Protein AF-A0A087UG39-F1 (afdb_monomer_lite)

pLDDT: mean 71.77, std 14.53, range [28.2, 90.12]

Organism: Stegodyphus mimosarum (NCBI:txid407821)

Foldseek 3Di:
DPPDDPVCCVVVVVVVVVVVVVVVVVVVVVLLVLLLVLLLVVLVVLVVCVVVPHDCVSVVVLVVLLVVLVVVLVVLLVVLCVQQPDPPDDVVLVVLSVVLVVVLVVLVCVLPPCVVCVVPVCSSSSRRSSSSSSSVSSLVSLVVSLPDDDPVPDDDDDPDDDDDDDPPDSHDDPVVSVVSVVVSVVVVVVSVVVSVVSVVVVD

Radius of gyration: 21.91 Å; chains: 1; bounding box: 62×37×65 Å

Sequence (203 aa):
MFLIPSDYVTGFGHIWMSVAMGGASIFIIIQLMLIVDFAHAWTDNWLRRVSDGGSRCWFVAMVFCSMVIYTAVIIGIVMIAQNYTRAEGCTTNKIFIGINGCLCLFCSFISVMPCVEKNTGDSRAGLLQSAIISAYVVYLTWSALSSEPNPSGTGVGTQSEKRMEESEFCGPSDVSILSNKEIICYGGVVITFLMVISSTLRT

Structure (mmCIF, N/CA/C/O backbone):
data_AF-A0A087UG39-F1
#
_entry.id   AF-A0A087UG39-F1
#
loop_
_atom_site.group_PDB
_atom_site.id
_atom_site.type_symbol
_atom_site.label_atom_id
_atom_site.label_alt_id
_atom_site.label_comp_id
_atom_site.label_asym_id
_atom_site.label_entity_id
_atom_site.label_seq_id
_atom_site.pdbx_PDB_ins_code
_atom_site.Cartn_x
_atom_site.Cartn_y
_atom_site.Cartn_z
_atom_site.occupancy
_atom_site.B_iso_or_equiv
_atom_site.auth_seq_id
_atom_site.auth_comp_id
_atom_site.auth_asym_id
_atom_site.auth_atom_id
_atom_site.pdbx_PDB_model_num
ATOM 1 N N . MET A 1 1 ? 0.869 -14.915 30.623 1.00 58.06 1 MET A N 1
ATOM 2 C CA . MET A 1 1 ? -0.559 -14.576 30.833 1.00 58.06 1 MET A CA 1
ATOM 3 C C . MET A 1 1 ? -1.287 -15.525 31.799 1.00 58.06 1 MET A C 1
ATOM 5 O O . MET A 1 1 ? -2.371 -15.186 32.233 1.00 58.06 1 MET A O 1
ATOM 9 N N . PHE A 1 2 ? -0.699 -16.663 32.202 1.00 74.94 2 PHE A N 1
ATOM 10 C CA . PHE A 1 2 ? -1.372 -17.692 33.016 1.00 74.94 2 PHE A CA 1
ATOM 11 C C . PHE A 1 2 ? -1.401 -17.445 34.550 1.00 74.94 2 PHE A C 1
ATOM 13 O O . PHE A 1 2 ? -2.000 -18.228 35.267 1.00 74.94 2 PHE A O 1
ATOM 20 N N . LEU A 1 3 ? -0.787 -16.375 35.083 1.00 74.69 3 LEU A N 1
ATOM 21 C CA . LEU A 1 3 ? -0.642 -16.154 36.542 1.00 74.69 3 LEU A CA 1
ATOM 22 C C . LEU A 1 3 ? -1.304 -14.866 37.081 1.00 74.69 3 LEU A C 1
ATOM 24 O O . LEU A 1 3 ? -0.943 -14.407 38.160 1.00 74.69 3 LEU A O 1
ATOM 28 N N . ILE A 1 4 ? -2.242 -14.249 36.353 1.00 73.94 4 ILE A N 1
ATOM 29 C CA . ILE A 1 4 ? -2.896 -13.002 36.802 1.00 73.94 4 ILE A CA 1
ATOM 30 C C . ILE A 1 4 ? -4.191 -13.343 37.572 1.00 73.94 4 ILE A C 1
ATOM 32 O O . ILE A 1 4 ? -5.056 -13.999 36.990 1.00 73.94 4 ILE A O 1
ATOM 36 N N . PRO A 1 5 ? -4.355 -12.911 38.843 1.00 72.94 5 PRO A N 1
ATOM 37 C CA . PRO A 1 5 ? -5.587 -13.105 39.620 1.00 72.94 5 PRO A CA 1
ATOM 38 C C . PRO A 1 5 ? -6.796 -12.418 38.960 1.00 72.94 5 PRO A C 1
ATOM 40 O O . PRO A 1 5 ? -6.644 -11.344 38.368 1.00 72.94 5 PRO A O 1
ATOM 43 N N . SER A 1 6 ? -7.998 -13.002 39.081 1.00 69.25 6 SER A N 1
ATOM 44 C CA . SER A 1 6 ? -9.218 -12.540 38.384 1.00 69.25 6 SER A CA 1
ATOM 45 C C . SER A 1 6 ? -9.650 -11.110 38.733 1.00 69.25 6 SER A C 1
ATOM 47 O O . SER A 1 6 ? -10.436 -10.505 38.011 1.00 69.25 6 SER A O 1
ATOM 49 N N . ASP A 1 7 ? -9.109 -10.554 39.812 1.00 68.00 7 ASP A N 1
ATOM 50 C CA . ASP A 1 7 ? -9.492 -9.244 40.342 1.00 68.00 7 ASP A CA 1
ATOM 51 C C . ASP A 1 7 ? -8.729 -8.092 39.659 1.00 68.00 7 ASP A C 1
ATOM 53 O O . ASP A 1 7 ? -9.150 -6.939 39.718 1.00 68.00 7 ASP A O 1
ATOM 57 N N . TYR A 1 8 ? -7.626 -8.401 38.962 1.00 65.12 8 TYR A N 1
ATOM 58 C CA . TYR A 1 8 ? -6.757 -7.419 38.293 1.00 65.12 8 TYR A CA 1
ATOM 59 C C . TYR A 1 8 ? -6.738 -7.549 36.764 1.00 65.12 8 TYR A C 1
ATOM 61 O O . TYR A 1 8 ? -6.153 -6.705 36.083 1.00 65.12 8 TYR A O 1
ATOM 69 N N . VAL A 1 9 ? -7.381 -8.574 36.196 1.00 71.69 9 VAL A N 1
ATOM 70 C CA . VAL A 1 9 ? -7.428 -8.810 34.738 1.00 71.69 9 VAL A CA 1
ATOM 71 C C . VAL A 1 9 ? -8.155 -7.707 33.973 1.00 71.69 9 VAL A C 1
ATOM 73 O O . VAL A 1 9 ? -7.777 -7.429 32.840 1.00 71.69 9 VAL A O 1
ATOM 76 N N . THR A 1 10 ? -9.145 -7.039 34.569 1.00 67.94 10 THR A N 1
ATOM 77 C CA . THR A 1 10 ? -9.861 -5.924 33.924 1.00 67.94 10 THR A CA 1
ATOM 78 C C . THR A 1 10 ? -8.978 -4.679 33.807 1.00 67.94 10 THR A C 1
ATOM 80 O O . THR A 1 10 ? -8.862 -4.105 32.725 1.00 67.94 10 THR A O 1
ATOM 83 N N . GLY A 1 11 ? -8.281 -4.304 34.886 1.00 75.19 11 GLY A N 1
ATOM 84 C CA . GLY A 1 11 ? -7.325 -3.190 34.890 1.00 75.19 11 GLY A CA 1
ATOM 85 C C . GLY A 1 11 ? -6.093 -3.464 34.024 1.00 75.19 11 GLY A C 1
ATOM 86 O O . GLY A 1 11 ? -5.710 -2.630 33.205 1.00 75.19 11 GLY A O 1
ATOM 87 N N . PHE A 1 12 ? -5.514 -4.663 34.135 1.00 76.81 12 PHE A N 1
ATOM 88 C CA . PHE A 1 12 ? -4.397 -5.102 33.295 1.00 76.81 12 PHE A CA 1
ATOM 89 C C . PHE A 1 12 ? -4.790 -5.178 31.811 1.00 76.81 12 PHE A C 1
ATOM 91 O O . PHE A 1 12 ? -4.041 -4.721 30.948 1.00 76.81 12 PHE A O 1
ATOM 98 N N . GLY A 1 13 ? -5.986 -5.695 31.512 1.00 79.62 13 GLY A N 1
ATOM 99 C CA . GLY A 1 13 ? -6.523 -5.790 30.156 1.00 79.62 13 GLY A CA 1
ATOM 100 C C . GLY A 1 13 ? -6.724 -4.426 29.502 1.00 79.62 13 GLY A C 1
ATOM 101 O O . GLY A 1 13 ? -6.334 -4.248 28.353 1.00 79.62 13 GLY A O 1
ATOM 102 N N . HIS A 1 14 ? -7.246 -3.438 30.234 1.00 78.69 14 HIS A N 1
ATOM 103 C CA . HIS A 1 14 ? -7.446 -2.086 29.705 1.00 78.69 14 HIS A CA 1
ATOM 104 C C . HIS A 1 14 ? -6.119 -1.378 29.372 1.00 78.69 14 HIS A C 1
ATOM 106 O O . HIS A 1 14 ? -5.990 -0.725 28.330 1.00 78.69 14 HIS A O 1
ATOM 112 N N . ILE A 1 15 ? -5.104 -1.547 30.228 1.00 85.50 15 ILE A N 1
ATOM 113 C CA . ILE A 1 15 ? -3.755 -1.012 29.988 1.00 85.50 15 ILE A CA 1
ATOM 114 C C . ILE A 1 15 ? -3.151 -1.684 28.755 1.00 85.50 15 ILE A C 1
ATOM 116 O O . ILE A 1 15 ? -2.652 -1.003 27.859 1.00 85.50 15 ILE A O 1
ATOM 120 N N . TRP A 1 16 ? -3.236 -3.012 28.674 1.00 85.19 16 TRP A N 1
ATOM 121 C CA . TRP A 1 16 ? -2.660 -3.758 27.561 1.00 85.19 16 TRP A CA 1
ATOM 122 C C . TRP A 1 16 ? -3.385 -3.510 26.238 1.00 85.19 16 TRP A C 1
ATOM 124 O O . TRP A 1 16 ? -2.735 -3.417 25.203 1.00 85.19 16 TRP A O 1
ATOM 134 N N . MET A 1 17 ? -4.700 -3.296 26.266 1.00 84.56 17 MET A N 1
ATOM 135 C CA . MET A 1 17 ? -5.480 -2.862 25.106 1.00 84.56 17 MET A CA 1
ATOM 136 C C . MET A 1 17 ? -5.040 -1.480 24.617 1.00 84.56 17 MET A C 1
ATOM 138 O O . MET A 1 17 ? -4.826 -1.301 23.421 1.00 84.56 17 MET A O 1
ATOM 142 N N . SER A 1 18 ? -4.812 -0.528 25.526 1.00 83.12 18 SER A N 1
ATOM 143 C CA . SER A 1 18 ? -4.302 0.804 25.164 1.00 83.12 18 SER A CA 1
ATOM 144 C C . SER A 1 18 ? -2.895 0.729 24.553 1.00 83.12 18 SER A C 1
ATOM 146 O O . SER A 1 18 ? -2.621 1.362 23.532 1.00 83.12 18 SER A O 1
ATOM 148 N N . VAL A 1 19 ? -2.013 -0.095 25.131 1.00 89.94 19 VAL A N 1
ATOM 149 C CA . VAL A 1 19 ? -0.665 -0.338 24.589 1.00 89.94 19 VAL A CA 1
ATOM 150 C C . VAL A 1 19 ? -0.735 -1.032 23.226 1.00 89.94 19 VAL A C 1
ATOM 152 O O . VAL A 1 19 ? -0.023 -0.634 22.307 1.00 89.94 19 VAL A O 1
ATOM 155 N N . ALA A 1 20 ? -1.617 -2.019 23.059 1.00 86.69 20 ALA A N 1
ATOM 156 C CA . ALA A 1 20 ? -1.808 -2.731 21.800 1.00 86.69 20 ALA A CA 1
ATOM 157 C C . ALA A 1 20 ? -2.372 -1.820 20.703 1.00 86.69 20 ALA A C 1
ATOM 159 O O . ALA A 1 20 ? -1.892 -1.875 19.575 1.00 86.69 20 ALA A O 1
ATOM 160 N N . MET A 1 21 ? -3.328 -0.941 21.020 1.00 85.06 21 MET A N 1
ATOM 161 C CA . MET A 1 21 ? -3.849 0.052 20.072 1.00 85.06 21 MET A CA 1
ATOM 162 C C . MET A 1 21 ? -2.765 1.043 19.631 1.00 85.06 21 MET A C 1
ATOM 164 O O . MET A 1 21 ? -2.625 1.319 18.436 1.00 85.06 21 MET A O 1
ATOM 168 N N . GLY A 1 22 ? -1.962 1.545 20.576 1.00 87.62 22 GLY A N 1
ATOM 169 C CA . GLY A 1 22 ? -0.824 2.415 20.266 1.00 87.62 22 GLY A CA 1
ATOM 170 C C . GLY A 1 22 ? 0.229 1.706 19.409 1.00 87.62 22 GLY A C 1
ATOM 171 O O . GLY A 1 22 ? 0.653 2.231 18.379 1.00 87.62 22 GLY A O 1
ATOM 172 N N . GLY A 1 23 ? 0.593 0.479 19.786 1.00 86.50 23 GLY A N 1
ATOM 173 C CA . GLY A 1 23 ? 1.539 -0.356 19.049 1.00 86.50 23 GLY A CA 1
ATOM 174 C C . GLY A 1 23 ? 1.059 -0.697 17.638 1.00 86.50 23 GLY A C 1
ATOM 175 O O . GLY A 1 23 ? 1.830 -0.568 16.693 1.00 86.50 23 GLY A O 1
ATOM 176 N N . ALA A 1 24 ? -0.217 -1.052 17.471 1.00 83.62 24 ALA A N 1
ATOM 177 C CA . ALA A 1 24 ? -0.819 -1.330 16.168 1.00 83.62 24 ALA A CA 1
ATOM 178 C C . ALA A 1 24 ? -0.808 -0.094 15.258 1.00 83.62 24 ALA A C 1
ATOM 180 O O . ALA A 1 24 ? -0.490 -0.200 14.077 1.00 83.62 24 ALA A O 1
ATOM 181 N N . SER A 1 25 ? -1.084 1.088 15.814 1.00 80.12 25 SER A N 1
ATOM 182 C CA . SER A 1 25 ? -1.062 2.344 15.054 1.00 80.12 25 SER A CA 1
ATOM 183 C C . SER A 1 25 ? 0.338 2.650 14.515 1.00 80.12 25 SER A C 1
ATOM 185 O O . SER A 1 25 ? 0.505 2.942 13.331 1.00 80.12 25 SER A O 1
ATOM 187 N N . ILE A 1 26 ? 1.360 2.524 15.366 1.00 84.56 26 ILE A N 1
ATOM 188 C CA . ILE A 1 26 ? 2.763 2.716 14.972 1.00 84.56 26 ILE A CA 1
ATOM 189 C C . ILE A 1 26 ? 3.192 1.645 13.962 1.00 84.56 26 ILE A C 1
ATOM 191 O O . ILE A 1 26 ? 3.851 1.955 12.971 1.00 84.56 26 ILE A O 1
ATOM 195 N N . PHE A 1 27 ? 2.785 0.394 14.179 1.00 85.00 27 PHE A N 1
ATOM 196 C CA . PHE A 1 27 ? 3.091 -0.715 13.283 1.00 85.00 27 PHE A CA 1
ATOM 197 C C . PHE A 1 27 ? 2.542 -0.488 11.870 1.00 85.00 27 PHE A C 1
ATOM 199 O O . PHE A 1 27 ? 3.275 -0.689 10.906 1.00 85.00 27 PHE A O 1
ATOM 206 N N . ILE A 1 28 ? 1.308 0.010 11.732 1.00 83.94 28 ILE A N 1
ATOM 207 C CA . ILE A 1 28 ? 0.720 0.353 10.427 1.00 83.94 28 ILE A CA 1
ATOM 208 C C . ILE A 1 28 ? 1.530 1.445 9.711 1.00 83.94 28 ILE A C 1
ATOM 210 O O . ILE A 1 28 ? 1.741 1.346 8.503 1.00 83.94 28 ILE A O 1
ATOM 214 N N . ILE A 1 29 ? 2.028 2.457 10.432 1.00 79.44 29 ILE A N 1
ATOM 215 C CA . ILE A 1 29 ? 2.871 3.517 9.847 1.00 79.44 29 ILE A CA 1
ATOM 216 C C . ILE A 1 29 ? 4.204 2.942 9.353 1.00 79.44 29 ILE A C 1
ATOM 218 O O . ILE A 1 29 ? 4.617 3.225 8.228 1.00 79.44 29 ILE A O 1
ATOM 222 N N . ILE A 1 30 ? 4.856 2.104 10.163 1.00 84.88 30 ILE A N 1
ATOM 223 C CA . ILE A 1 30 ? 6.105 1.429 9.779 1.00 84.88 30 ILE A CA 1
ATOM 224 C C . ILE A 1 30 ? 5.869 0.527 8.563 1.00 84.88 30 ILE A C 1
ATOM 226 O O . ILE A 1 30 ? 6.655 0.542 7.618 1.00 84.88 30 ILE A O 1
ATOM 230 N N . GLN A 1 31 ? 4.764 -0.219 8.548 1.00 83.50 31 GLN A N 1
ATOM 231 C CA . GLN A 1 31 ? 4.382 -1.071 7.426 1.00 83.50 31 GLN A CA 1
ATOM 232 C C . GLN A 1 31 ? 4.184 -0.258 6.138 1.00 83.50 31 GLN A C 1
ATOM 234 O O . GLN A 1 31 ? 4.607 -0.695 5.070 1.00 83.50 31 GLN A O 1
ATOM 239 N N . LEU A 1 32 ? 3.610 0.944 6.236 1.00 81.12 32 LEU A N 1
ATOM 240 C CA . LEU A 1 32 ? 3.437 1.858 5.105 1.00 81.12 32 LEU A CA 1
ATOM 241 C C . LEU A 1 32 ? 4.793 2.346 4.564 1.00 81.12 32 LEU A C 1
ATOM 243 O O . LEU A 1 32 ? 5.009 2.302 3.355 1.00 81.12 32 LEU A O 1
ATOM 247 N N . MET A 1 33 ? 5.733 2.726 5.439 1.00 83.25 33 MET A N 1
ATOM 248 C CA . MET A 1 33 ? 7.095 3.110 5.028 1.00 83.25 33 MET A CA 1
ATOM 249 C C . MET A 1 33 ? 7.837 1.957 4.336 1.00 83.25 33 MET A C 1
ATOM 251 O O . MET A 1 33 ? 8.382 2.148 3.251 1.00 83.25 33 MET A O 1
ATOM 255 N N . LEU A 1 34 ? 7.777 0.744 4.897 1.00 85.69 34 LEU A N 1
ATOM 256 C CA . LEU A 1 34 ? 8.412 -0.442 4.306 1.00 85.69 34 LEU A CA 1
ATOM 257 C C . LEU A 1 34 ? 7.853 -0.774 2.917 1.00 85.69 34 LEU A C 1
ATOM 259 O O . LEU A 1 34 ? 8.607 -1.162 2.026 1.00 85.69 34 LEU A O 1
ATOM 263 N N . ILE A 1 35 ? 6.545 -0.601 2.713 1.00 83.69 35 ILE A N 1
ATOM 264 C CA . ILE A 1 35 ? 5.905 -0.808 1.408 1.00 83.69 35 ILE A CA 1
ATOM 265 C C . ILE A 1 35 ? 6.347 0.246 0.399 1.00 83.69 35 ILE A C 1
ATOM 267 O O . ILE A 1 35 ? 6.600 -0.100 -0.753 1.00 83.69 35 ILE A O 1
ATOM 271 N N . VAL A 1 36 ? 6.453 1.511 0.810 1.00 82.00 36 VAL A N 1
ATOM 272 C CA . VAL A 1 36 ? 6.934 2.594 -0.058 1.00 82.00 36 VAL A CA 1
ATOM 273 C C . VAL A 1 36 ? 8.370 2.312 -0.496 1.00 82.00 36 VAL A C 1
ATOM 275 O O . VAL A 1 36 ? 8.644 2.304 -1.697 1.00 82.00 36 VAL A O 1
ATOM 278 N N . ASP A 1 37 ? 9.256 1.968 0.438 1.00 83.06 37 ASP A N 1
ATOM 279 C CA . ASP A 1 37 ? 10.645 1.616 0.131 1.00 83.06 37 ASP A CA 1
ATOM 280 C C . ASP A 1 37 ? 10.735 0.360 -0.743 1.00 83.06 37 ASP A C 1
ATOM 282 O O . ASP A 1 37 ? 11.544 0.281 -1.679 1.00 83.06 37 ASP A O 1
ATOM 286 N N . PHE A 1 38 ? 9.898 -0.644 -0.471 1.00 84.19 38 PHE A N 1
ATOM 287 C CA . PHE A 1 38 ? 9.795 -1.832 -1.306 1.00 84.19 38 PHE A CA 1
ATOM 288 C C . PHE A 1 38 ? 9.388 -1.468 -2.734 1.00 84.19 38 PHE A C 1
ATOM 290 O O . PHE A 1 38 ? 10.089 -1.853 -3.669 1.00 84.19 38 PHE A O 1
ATOM 297 N N . ALA A 1 39 ? 8.313 -0.694 -2.893 1.00 84.44 39 ALA A N 1
ATOM 298 C CA . ALA A 1 39 ? 7.770 -0.279 -4.179 1.00 84.44 39 ALA A CA 1
ATOM 299 C C . ALA A 1 39 ? 8.771 0.563 -4.979 1.00 84.44 39 ALA A C 1
ATOM 301 O O . ALA A 1 39 ? 8.929 0.325 -6.179 1.00 84.44 39 ALA A O 1
ATOM 302 N N . HIS A 1 40 ? 9.481 1.484 -4.317 1.00 81.25 40 HIS A N 1
ATOM 303 C CA . HIS A 1 40 ? 10.569 2.260 -4.912 1.00 81.25 40 HIS A CA 1
ATOM 304 C C . HIS A 1 40 ? 11.634 1.338 -5.497 1.00 81.25 40 HIS A C 1
ATOM 306 O O . HIS A 1 40 ? 11.832 1.323 -6.709 1.00 81.25 40 HIS A O 1
ATOM 312 N N . ALA A 1 41 ? 12.265 0.488 -4.682 1.00 84.25 41 ALA A N 1
ATOM 313 C CA . ALA A 1 41 ? 13.360 -0.305 -5.236 1.00 84.25 41 ALA A CA 1
ATOM 314 C C . ALA A 1 41 ? 12.891 -1.480 -6.105 1.00 84.25 41 ALA A C 1
ATOM 316 O O . ALA A 1 41 ? 13.645 -1.930 -6.959 1.00 84.25 41 ALA A O 1
ATOM 317 N N . TRP A 1 42 ? 11.652 -1.964 -5.965 1.00 84.56 42 TRP A N 1
ATOM 318 C CA . TRP A 1 42 ? 11.063 -2.877 -6.949 1.00 84.56 42 TRP A CA 1
ATOM 319 C C . TRP A 1 42 ? 10.999 -2.212 -8.324 1.00 84.56 42 TRP A C 1
ATOM 321 O O . TRP A 1 42 ? 11.437 -2.788 -9.320 1.00 84.56 42 TRP A O 1
ATOM 331 N N . THR A 1 43 ? 10.515 -0.975 -8.358 1.00 84.44 43 THR A N 1
ATOM 332 C CA . THR A 1 43 ? 10.446 -0.164 -9.570 1.00 84.44 43 THR A CA 1
ATOM 333 C C . THR A 1 43 ? 11.840 0.110 -10.134 1.00 84.44 43 THR A C 1
ATOM 335 O O . THR A 1 43 ? 12.068 -0.151 -11.314 1.00 84.44 43 THR A O 1
ATOM 338 N N . ASP A 1 44 ? 12.794 0.536 -9.303 1.00 83.62 44 ASP A N 1
ATOM 339 C CA . ASP A 1 44 ? 14.174 0.791 -9.736 1.00 83.62 44 ASP A CA 1
ATOM 340 C C . ASP A 1 44 ? 14.845 -0.474 -10.279 1.00 83.62 44 ASP A C 1
ATOM 342 O O . ASP A 1 44 ? 15.538 -0.429 -11.294 1.00 83.62 44 ASP A O 1
ATOM 346 N N . ASN A 1 45 ? 14.613 -1.633 -9.659 1.00 84.06 45 ASN A N 1
ATOM 347 C CA . ASN A 1 45 ? 15.151 -2.910 -10.127 1.00 84.06 45 ASN A CA 1
ATOM 348 C C . ASN A 1 45 ? 14.641 -3.270 -11.527 1.00 84.06 45 ASN A C 1
ATOM 350 O O . ASN A 1 45 ? 15.408 -3.756 -12.362 1.00 84.06 45 ASN A O 1
ATOM 354 N N . TRP A 1 46 ? 13.356 -3.047 -11.797 1.00 80.75 46 TRP A N 1
ATOM 355 C CA . TRP A 1 46 ? 12.793 -3.274 -13.125 1.00 80.75 46 TRP A CA 1
ATOM 356 C C . TRP A 1 46 ? 13.250 -2.217 -14.131 1.00 80.75 46 TRP A C 1
ATOM 358 O O . TRP A 1 46 ? 13.555 -2.564 -15.273 1.00 80.75 46 TRP A O 1
ATOM 368 N N . LEU A 1 47 ? 13.362 -0.955 -13.717 1.00 80.31 47 LEU A N 1
ATOM 369 C CA . LEU A 1 47 ? 13.864 0.123 -14.565 1.00 80.31 47 LEU A CA 1
ATOM 370 C C . LEU A 1 47 ? 15.323 -0.118 -14.978 1.00 80.31 47 LEU A C 1
ATOM 372 O O . LEU A 1 47 ? 15.654 0.002 -16.156 1.00 80.31 47 LEU A O 1
ATOM 376 N N . ARG A 1 48 ? 16.176 -0.562 -14.048 1.00 81.88 48 ARG A N 1
ATOM 377 C CA . ARG A 1 48 ? 17.562 -0.961 -14.340 1.00 81.88 48 ARG A CA 1
ATOM 378 C C . ARG A 1 48 ? 17.626 -2.062 -15.394 1.00 81.88 48 ARG A C 1
ATOM 380 O O . ARG A 1 48 ? 18.415 -1.959 -16.322 1.00 81.88 48 ARG A O 1
ATOM 387 N N . ARG A 1 49 ? 16.735 -3.061 -15.333 1.00 81.25 49 ARG A N 1
ATOM 388 C CA . ARG A 1 49 ? 16.645 -4.112 -16.368 1.00 81.25 49 ARG A CA 1
ATOM 389 C C . ARG A 1 49 ? 16.235 -3.572 -17.735 1.00 81.25 49 ARG A C 1
ATOM 391 O O . ARG A 1 49 ? 16.651 -4.131 -18.744 1.00 81.25 49 ARG A O 1
ATOM 398 N N . VAL A 1 50 ? 15.419 -2.521 -17.781 1.00 79.06 50 VAL A N 1
ATOM 399 C CA . VAL A 1 50 ? 15.057 -1.840 -19.033 1.00 79.06 50 VAL A CA 1
ATOM 400 C C . VAL A 1 50 ? 16.240 -1.026 -19.574 1.00 79.06 50 VAL A C 1
ATOM 402 O O . VAL A 1 50 ? 16.459 -1.030 -20.782 1.00 79.06 50 VAL A O 1
ATOM 405 N N . SER A 1 51 ? 17.012 -0.373 -18.698 1.00 75.19 51 SER A N 1
ATOM 406 C CA . SER A 1 51 ? 18.149 0.486 -19.067 1.00 75.19 51 SER A CA 1
ATOM 407 C C . SER A 1 51 ? 19.407 -0.297 -19.483 1.00 75.19 51 SER A C 1
ATOM 409 O O . SER A 1 51 ? 20.027 0.037 -20.491 1.00 75.19 51 SER A O 1
ATOM 411 N N . ASP A 1 52 ? 19.731 -1.405 -18.804 1.00 79.81 52 ASP A N 1
ATOM 412 C CA . ASP A 1 52 ? 20.927 -2.242 -19.046 1.00 79.81 52 ASP A CA 1
ATOM 413 C C . ASP A 1 52 ? 20.829 -3.128 -20.318 1.00 79.81 52 ASP A C 1
ATOM 415 O O . ASP A 1 52 ? 21.440 -4.194 -20.414 1.00 79.81 52 ASP A O 1
ATOM 419 N N . GLY A 1 53 ? 20.053 -2.712 -21.324 1.00 64.81 53 GLY A N 1
ATOM 420 C CA . GLY A 1 53 ? 19.916 -3.419 -22.605 1.00 64.81 53 GLY A CA 1
ATOM 421 C C . GLY A 1 53 ? 18.801 -4.471 -22.652 1.00 64.81 53 GLY A C 1
ATOM 422 O O . GLY A 1 53 ? 18.772 -5.302 -23.564 1.00 64.81 53 GLY A O 1
ATOM 423 N N . GLY A 1 54 ? 17.865 -4.449 -21.699 1.00 63.59 54 GLY A N 1
ATOM 424 C CA . GLY A 1 54 ? 16.685 -5.311 -21.719 1.00 63.59 54 GLY A CA 1
ATOM 425 C C . GLY A 1 54 ? 15.776 -5.044 -22.920 1.00 63.59 54 GLY A C 1
ATOM 426 O O . GLY A 1 54 ? 15.609 -3.917 -23.386 1.00 63.59 54 GLY A O 1
ATOM 427 N N . SER A 1 55 ? 15.144 -6.100 -23.436 1.00 71.50 55 SER A N 1
ATOM 428 C CA . SER A 1 55 ? 14.189 -5.969 -24.538 1.00 71.50 55 SER A CA 1
ATOM 429 C C . SER A 1 55 ? 12.997 -5.081 -24.146 1.00 71.50 55 SER A C 1
ATOM 431 O O . SER A 1 55 ? 12.604 -5.011 -22.978 1.00 71.50 55 SER A O 1
ATOM 433 N N . ARG A 1 56 ? 12.332 -4.479 -25.149 1.00 73.25 56 ARG A N 1
ATOM 434 C CA . ARG A 1 56 ? 11.057 -3.742 -24.983 1.00 73.25 56 ARG A CA 1
ATOM 435 C C . ARG A 1 56 ? 9.988 -4.535 -24.207 1.00 73.25 56 ARG A C 1
ATOM 437 O O . ARG A 1 56 ? 9.049 -3.938 -23.694 1.00 73.25 56 ARG A O 1
ATOM 444 N N . CYS A 1 57 ? 10.137 -5.856 -24.088 1.00 79.19 57 CYS A N 1
ATOM 445 C CA . CYS A 1 57 ? 9.258 -6.727 -23.318 1.00 79.19 57 CYS A CA 1
ATOM 446 C C . CYS A 1 57 ? 9.229 -6.392 -21.817 1.00 79.19 57 CYS A C 1
ATOM 448 O O . CYS A 1 57 ? 8.153 -6.427 -21.230 1.00 79.19 57 CYS A O 1
ATOM 450 N N . TRP A 1 58 ? 10.358 -6.029 -21.192 1.00 79.56 58 TRP A N 1
ATOM 451 C CA . TRP A 1 58 ? 10.384 -5.661 -19.764 1.00 79.56 58 TRP A CA 1
ATOM 452 C C . TRP A 1 58 ? 9.606 -4.373 -19.494 1.00 79.56 58 TRP A C 1
ATOM 454 O O . TRP A 1 58 ? 8.888 -4.267 -18.502 1.00 79.56 58 TRP A O 1
ATOM 464 N N . PHE A 1 59 ? 9.682 -3.429 -20.432 1.00 74.94 59 PHE A N 1
ATOM 465 C CA . PHE A 1 59 ? 8.893 -2.206 -20.392 1.00 74.94 59 PHE A CA 1
ATOM 466 C C . PHE A 1 59 ? 7.393 -2.490 -20.554 1.00 74.94 59 PHE A C 1
ATOM 468 O O . PHE A 1 59 ? 6.588 -2.012 -19.758 1.00 74.94 59 PHE A O 1
ATOM 475 N N . VAL A 1 60 ? 7.013 -3.310 -21.539 1.00 81.75 60 VAL A N 1
ATOM 476 C CA . VAL A 1 60 ? 5.608 -3.710 -21.735 1.00 81.75 60 VAL A CA 1
ATOM 477 C C . VAL A 1 60 ? 5.072 -4.445 -20.505 1.00 81.75 60 VAL A C 1
ATOM 479 O O . VAL A 1 60 ? 3.957 -4.168 -20.074 1.00 81.75 60 VAL A O 1
ATOM 482 N N . ALA A 1 61 ? 5.872 -5.324 -19.898 1.00 84.12 61 ALA A N 1
ATOM 483 C CA . ALA A 1 61 ? 5.500 -6.042 -18.685 1.00 84.12 61 ALA A CA 1
ATOM 484 C C . ALA A 1 61 ? 5.303 -5.104 -17.480 1.00 84.12 61 ALA A C 1
ATOM 486 O O . ALA A 1 61 ? 4.340 -5.287 -16.736 1.00 84.12 61 ALA A O 1
ATOM 487 N N . MET A 1 62 ? 6.143 -4.073 -17.316 1.00 81.12 62 MET A N 1
ATOM 488 C CA . MET A 1 62 ? 5.937 -3.043 -16.287 1.00 81.12 62 MET A CA 1
ATOM 489 C C . MET A 1 62 ? 4.611 -2.311 -16.466 1.00 81.12 62 MET A C 1
ATOM 491 O O . MET A 1 62 ? 3.816 -2.248 -15.533 1.00 81.12 62 MET A O 1
ATOM 495 N N . VAL A 1 63 ? 4.349 -1.800 -17.672 1.00 80.69 63 VAL A N 1
ATOM 496 C CA . VAL A 1 63 ? 3.116 -1.054 -17.963 1.00 80.69 63 VAL A CA 1
ATOM 497 C C . VAL A 1 63 ? 1.889 -1.944 -17.782 1.00 80.69 63 VAL A C 1
ATOM 499 O O . VAL A 1 63 ? 0.903 -1.521 -17.184 1.00 80.69 63 VAL A O 1
ATOM 502 N N . PHE A 1 64 ? 1.956 -3.191 -18.250 1.00 86.69 64 PHE A N 1
ATOM 503 C CA . PHE A 1 64 ? 0.880 -4.158 -18.075 1.00 86.69 64 PHE A CA 1
ATOM 504 C C . PHE A 1 64 ? 0.595 -4.430 -16.592 1.00 86.69 64 PHE A C 1
ATOM 506 O O . PHE A 1 64 ? -0.560 -4.380 -16.177 1.00 86.69 64 PHE A O 1
ATOM 513 N N . CYS A 1 65 ? 1.635 -4.643 -15.780 1.00 84.75 65 CYS A N 1
ATOM 514 C CA . CYS A 1 65 ? 1.492 -4.844 -14.338 1.00 84.75 65 CYS A CA 1
ATOM 515 C C . CYS A 1 65 ? 0.831 -3.631 -13.662 1.00 84.75 65 CYS A C 1
ATOM 517 O O . CYS A 1 65 ? -0.157 -3.793 -12.945 1.00 84.75 65 CYS A O 1
ATOM 519 N N . SER A 1 66 ? 1.293 -2.411 -13.962 1.00 84.31 66 SER A N 1
ATOM 520 C CA . SER A 1 66 ? 0.687 -1.182 -13.433 1.00 84.31 66 SER A CA 1
ATOM 521 C C . SER A 1 66 ? -0.788 -1.054 -13.811 1.00 84.31 66 SER A C 1
ATOM 523 O O . SER A 1 66 ? -1.610 -0.722 -12.962 1.00 84.31 66 SER A O 1
ATOM 525 N N . MET A 1 67 ? -1.148 -1.349 -15.064 1.00 83.00 67 MET A N 1
ATOM 526 C CA . MET A 1 67 ? -2.537 -1.281 -15.537 1.00 83.00 67 MET A CA 1
ATOM 527 C C . MET A 1 67 ? -3.445 -2.274 -14.804 1.00 83.00 67 MET A C 1
ATOM 529 O O . MET A 1 67 ? -4.562 -1.920 -14.421 1.00 83.00 67 MET A O 1
ATOM 533 N N . VAL A 1 68 ? -2.968 -3.499 -14.569 1.00 88.88 68 VAL A N 1
ATOM 534 C CA . VAL A 1 68 ? -3.710 -4.510 -13.800 1.00 88.88 68 VAL A CA 1
ATOM 535 C C . VAL A 1 68 ? -3.925 -4.042 -12.359 1.00 88.88 68 VAL A C 1
ATOM 537 O O . VAL A 1 68 ? -5.050 -4.111 -11.863 1.00 88.88 68 VAL A O 1
ATOM 540 N N . ILE A 1 69 ? -2.886 -3.503 -11.711 1.00 85.88 69 ILE A N 1
ATOM 541 C CA . ILE A 1 69 ? -2.981 -2.994 -10.334 1.00 85.88 69 ILE A CA 1
ATOM 542 C C . ILE A 1 69 ? -3.959 -1.816 -10.259 1.00 85.88 69 ILE A C 1
ATOM 544 O O . ILE A 1 69 ? -4.848 -1.823 -9.412 1.00 85.88 69 ILE A O 1
ATOM 548 N N . TYR A 1 70 ? -3.870 -0.844 -11.170 1.00 83.31 70 TYR A N 1
ATOM 549 C CA . TYR A 1 70 ? -4.808 0.282 -11.213 1.00 83.31 70 TYR A CA 1
ATOM 550 C C . TYR A 1 70 ? -6.254 -0.160 -11.446 1.00 83.31 70 TYR A C 1
ATOM 552 O O . TYR A 1 70 ? -7.172 0.361 -10.816 1.00 83.31 70 TYR A O 1
ATOM 560 N N . THR A 1 71 ? -6.466 -1.154 -12.308 1.00 86.06 71 THR A N 1
ATOM 561 C CA . THR A 1 71 ? -7.804 -1.714 -12.536 1.00 86.06 71 THR A CA 1
ATOM 562 C C . THR A 1 71 ? -8.345 -2.358 -11.257 1.00 86.06 71 THR A C 1
ATOM 564 O O . THR A 1 71 ? -9.484 -2.096 -10.876 1.00 86.06 71 THR A O 1
ATOM 567 N N . ALA A 1 72 ? -7.522 -3.135 -10.545 1.00 86.25 72 ALA A N 1
ATOM 568 C CA . ALA A 1 72 ? -7.898 -3.737 -9.265 1.00 86.25 72 ALA A CA 1
ATOM 569 C C . ALA A 1 72 ? -8.193 -2.682 -8.182 1.00 86.25 72 ALA A C 1
ATOM 571 O O . ALA A 1 72 ? -9.167 -2.825 -7.446 1.00 86.25 72 ALA A O 1
ATOM 572 N N . VAL A 1 73 ? -7.408 -1.600 -8.124 1.00 84.06 73 VAL A N 1
ATOM 573 C CA . VAL A 1 73 ? -7.638 -0.442 -7.240 1.00 84.06 73 VAL A CA 1
ATOM 574 C C . VAL A 1 73 ? -9.007 0.177 -7.502 1.00 84.06 73 VAL A C 1
ATOM 576 O O . VAL A 1 73 ? -9.778 0.366 -6.565 1.00 84.06 73 VAL A O 1
ATOM 579 N N . ILE A 1 74 ? -9.337 0.454 -8.766 1.00 81.75 74 ILE A N 1
ATOM 580 C CA . ILE A 1 74 ? -10.626 1.049 -9.143 1.00 81.75 74 ILE A CA 1
ATOM 581 C C . ILE A 1 74 ? -11.778 0.115 -8.765 1.00 81.75 74 ILE A C 1
ATOM 583 O O . ILE A 1 74 ? -12.741 0.561 -8.145 1.00 81.75 74 ILE A O 1
ATOM 587 N N . ILE A 1 75 ? -11.671 -1.179 -9.083 1.00 86.25 75 ILE A N 1
ATOM 588 C CA . ILE A 1 75 ? -12.688 -2.176 -8.717 1.00 86.25 75 ILE A CA 1
ATOM 589 C C . ILE A 1 75 ? -12.864 -2.232 -7.195 1.00 86.25 75 ILE A C 1
ATOM 591 O O . ILE A 1 75 ? -13.995 -2.211 -6.714 1.00 86.25 75 ILE A O 1
ATOM 595 N N . GLY A 1 76 ? -11.764 -2.248 -6.438 1.00 80.88 76 GLY A N 1
ATOM 596 C CA . GLY A 1 76 ? -11.786 -2.247 -4.977 1.00 80.88 76 GLY A CA 1
ATOM 597 C C . GLY A 1 76 ? -12.481 -1.012 -4.409 1.00 80.88 76 GLY A C 1
ATOM 598 O O . GLY A 1 76 ? -13.365 -1.148 -3.567 1.00 80.88 76 GLY A O 1
ATOM 599 N N . ILE A 1 77 ? -12.156 0.182 -4.915 1.00 77.50 77 ILE A N 1
ATOM 600 C CA . ILE A 1 77 ? -12.809 1.440 -4.514 1.00 77.50 77 ILE A CA 1
ATOM 601 C C . ILE A 1 77 ? -14.307 1.402 -4.820 1.00 77.50 77 ILE A C 1
ATOM 603 O O . ILE A 1 77 ? -15.107 1.794 -3.974 1.00 77.50 77 ILE A O 1
ATOM 607 N N . VAL A 1 78 ? -14.705 0.918 -6.000 1.00 79.25 78 VAL A N 1
ATOM 608 C CA . VAL A 1 78 ? -16.122 0.813 -6.378 1.00 79.25 78 VAL A CA 1
ATOM 609 C C . VAL A 1 78 ? -16.855 -0.185 -5.481 1.00 79.25 78 VAL A C 1
ATOM 611 O O . VAL A 1 78 ? -17.935 0.135 -4.994 1.00 79.25 78 VAL A O 1
ATOM 614 N N . MET A 1 79 ? -16.265 -1.351 -5.198 1.00 77.38 79 MET A N 1
ATOM 615 C CA . MET A 1 79 ? -16.838 -2.333 -4.269 1.00 77.38 79 MET A CA 1
ATOM 616 C C . MET A 1 79 ? -16.972 -1.774 -2.848 1.00 77.38 79 MET A C 1
ATOM 618 O O . MET A 1 79 ? -18.019 -1.943 -2.224 1.00 77.38 79 MET A O 1
ATOM 622 N N . ILE A 1 80 ? -15.946 -1.074 -2.350 1.00 74.12 80 ILE A N 1
ATOM 623 C CA . ILE A 1 80 ? -15.993 -0.345 -1.076 1.00 74.12 80 ILE A CA 1
ATOM 624 C C . ILE A 1 80 ? -17.153 0.650 -1.089 1.00 74.12 80 ILE A C 1
ATOM 626 O O . ILE A 1 80 ? -17.978 0.644 -0.179 1.00 74.12 80 ILE A O 1
ATOM 630 N N . ALA A 1 81 ? -17.241 1.481 -2.125 1.00 70.06 81 ALA A N 1
ATOM 631 C CA . ALA A 1 81 ? -18.257 2.516 -2.218 1.00 70.06 81 ALA A CA 1
ATOM 632 C C . ALA A 1 81 ? -19.675 1.921 -2.278 1.00 70.06 81 ALA A C 1
ATOM 634 O O . ALA A 1 81 ? -20.577 2.396 -1.595 1.00 70.06 81 ALA A O 1
ATOM 635 N N . GLN A 1 82 ? -19.888 0.847 -3.033 1.00 72.31 82 GLN A N 1
ATOM 636 C CA . GLN A 1 82 ? -21.206 0.214 -3.125 1.00 72.31 82 GLN A CA 1
ATOM 637 C C . GLN A 1 82 ? -21.627 -0.479 -1.823 1.00 72.31 82 GLN A C 1
ATOM 639 O O . GLN A 1 82 ? -22.800 -0.419 -1.464 1.00 72.31 82 GLN A O 1
ATOM 644 N N . ASN A 1 83 ? -20.688 -1.107 -1.110 1.00 67.19 83 ASN A N 1
ATOM 645 C CA . ASN A 1 83 ? -20.998 -1.871 0.101 1.00 67.19 83 ASN A CA 1
ATOM 646 C C . ASN A 1 83 ? -21.029 -1.021 1.381 1.00 67.19 83 ASN A C 1
ATOM 648 O O . ASN A 1 83 ? -21.709 -1.400 2.330 1.00 67.19 83 ASN A O 1
ATOM 652 N N . TYR A 1 84 ? -20.296 0.099 1.425 1.00 65.44 84 TYR A N 1
ATOM 653 C CA . TYR A 1 84 ? -20.100 0.900 2.644 1.00 65.44 84 TYR A CA 1
ATOM 654 C C . TYR A 1 84 ? -20.554 2.366 2.528 1.00 65.44 84 TYR A C 1
ATOM 656 O O . TYR A 1 84 ? -20.548 3.075 3.537 1.00 65.44 84 TYR A O 1
ATOM 664 N N . THR A 1 85 ? -20.971 2.853 1.348 1.00 60.34 85 THR A N 1
ATOM 665 C CA . THR A 1 85 ? -21.562 4.199 1.200 1.00 60.34 85 THR A CA 1
ATOM 666 C C . THR A 1 85 ? -22.961 4.171 0.581 1.00 60.34 85 THR A C 1
ATOM 668 O O . THR A 1 85 ? -23.144 3.741 -0.553 1.00 60.34 85 THR A O 1
ATOM 671 N N . ARG A 1 86 ? -23.948 4.721 1.303 1.00 55.28 86 ARG A N 1
ATOM 672 C CA . ARG A 1 86 ? -25.278 5.084 0.782 1.00 55.28 86 ARG A CA 1
ATOM 673 C C . ARG A 1 86 ? -25.457 6.609 0.697 1.00 55.28 86 ARG A C 1
ATOM 675 O O . ARG A 1 86 ? -24.662 7.393 1.232 1.00 55.28 86 ARG A O 1
ATOM 682 N N . ALA A 1 87 ? -26.474 7.037 -0.056 1.00 47.44 87 ALA A N 1
ATOM 683 C CA . ALA A 1 87 ? -26.751 8.449 -0.327 1.00 47.44 87 ALA A CA 1
ATOM 684 C C . ALA A 1 87 ? -27.106 9.227 0.955 1.00 47.44 87 ALA A C 1
ATOM 686 O O . ALA A 1 87 ? -26.581 10.324 1.152 1.00 47.44 87 ALA A O 1
ATOM 687 N N . GLU A 1 88 ? -27.876 8.623 1.864 1.00 45.19 88 GLU A N 1
ATOM 688 C 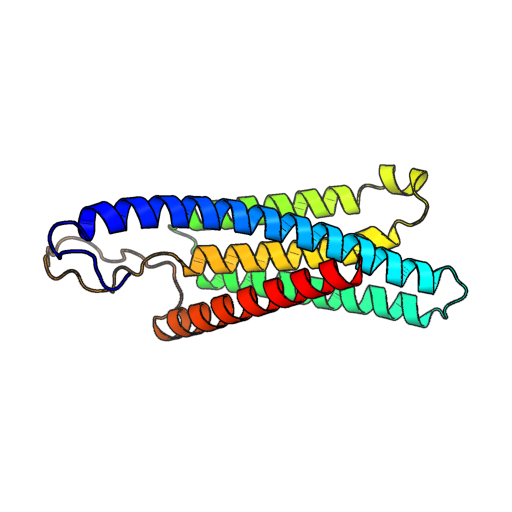CA . GLU A 1 88 ? -28.312 9.233 3.123 1.00 45.19 88 GLU A CA 1
ATOM 689 C C . GLU A 1 88 ? -27.656 8.497 4.307 1.00 45.19 88 GLU A C 1
ATOM 691 O O . GLU A 1 88 ? -27.843 7.303 4.479 1.00 45.19 88 GLU A O 1
ATOM 696 N N . GLY A 1 89 ? -26.808 9.185 5.083 1.00 52.00 89 GLY A N 1
ATOM 697 C CA . GLY A 1 89 ? -26.081 8.597 6.223 1.00 52.00 89 GLY A CA 1
ATOM 698 C C . GLY A 1 89 ? -24.600 8.232 5.987 1.00 52.00 89 GLY A C 1
ATOM 699 O O . GLY A 1 89 ? -24.046 8.400 4.896 1.00 52.00 89 GLY A O 1
ATOM 700 N N . CYS A 1 90 ? -23.945 7.790 7.073 1.00 59.53 90 CYS A N 1
ATOM 701 C CA . CYS A 1 90 ? -22.570 7.256 7.148 1.00 59.53 90 CYS A CA 1
ATOM 702 C C . CYS A 1 90 ? -21.426 8.221 6.775 1.00 59.53 90 CYS A C 1
ATOM 704 O O . CYS A 1 90 ? -20.526 7.918 5.988 1.00 59.53 90 CYS A O 1
ATOM 706 N N . THR A 1 91 ? -21.435 9.403 7.403 1.00 56.19 91 THR A N 1
ATOM 707 C CA . THR A 1 91 ? -20.420 10.460 7.233 1.00 56.19 91 THR A CA 1
ATOM 708 C C . THR A 1 91 ? -19.002 10.010 7.606 1.00 56.19 91 THR A C 1
ATOM 710 O O . THR A 1 91 ? -18.051 10.407 6.938 1.00 56.19 91 THR A O 1
ATOM 713 N N . THR A 1 92 ? -18.837 9.151 8.617 1.00 56.81 92 THR A N 1
ATOM 714 C CA . THR A 1 92 ? -17.518 8.655 9.058 1.00 56.81 92 THR A CA 1
ATOM 715 C C . THR A 1 92 ? -16.818 7.854 7.959 1.00 56.81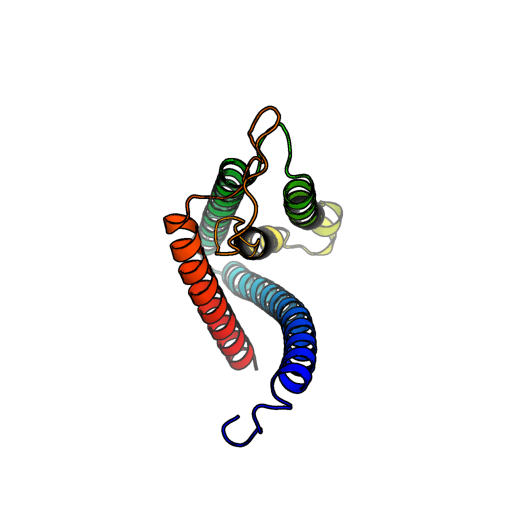 92 THR A C 1
ATOM 717 O O . THR A 1 92 ? -15.662 8.127 7.635 1.00 56.81 92 THR A O 1
ATOM 720 N N . ASN A 1 93 ? -17.552 6.957 7.298 1.00 62.84 93 ASN A N 1
ATOM 721 C CA . ASN A 1 93 ? -17.034 6.147 6.194 1.00 62.84 93 ASN A CA 1
ATOM 722 C C . ASN A 1 93 ? -16.741 7.004 4.961 1.00 62.84 93 ASN A C 1
ATOM 724 O O . ASN A 1 93 ? -15.696 6.834 4.331 1.00 62.84 93 ASN A O 1
ATOM 728 N N . LYS A 1 94 ? -17.589 8.005 4.678 1.00 60.28 94 LYS A N 1
ATOM 729 C CA . LYS A 1 94 ? -17.331 9.017 3.636 1.00 60.28 94 LYS A CA 1
ATOM 730 C C . LYS A 1 94 ? -16.037 9.797 3.889 1.00 60.28 94 LYS A C 1
ATOM 732 O O . LYS A 1 94 ? -15.274 10.010 2.950 1.00 60.28 94 LYS A O 1
ATOM 737 N N . ILE A 1 95 ? -15.758 10.195 5.133 1.00 66.31 95 ILE A N 1
ATOM 738 C CA . ILE A 1 95 ? -14.521 10.910 5.489 1.00 66.31 95 ILE A CA 1
ATOM 739 C C . ILE A 1 95 ? -13.306 9.979 5.384 1.00 66.31 95 ILE A C 1
ATOM 741 O O . ILE A 1 95 ? -12.282 10.385 4.838 1.00 66.31 95 ILE A O 1
ATOM 745 N N . PHE A 1 96 ? -13.410 8.728 5.841 1.00 65.94 96 PHE A N 1
ATOM 746 C CA . PHE A 1 96 ? -12.294 7.778 5.805 1.00 65.94 96 PHE A CA 1
ATOM 747 C C . PHE A 1 96 ? -11.896 7.397 4.374 1.00 65.94 96 PHE A C 1
ATOM 749 O O . PHE A 1 96 ? -10.715 7.441 4.018 1.00 65.94 96 PHE A O 1
ATOM 756 N N . ILE A 1 97 ? -12.886 7.107 3.525 1.00 67.19 97 ILE A N 1
ATOM 757 C CA . ILE A 1 97 ? -12.685 6.896 2.086 1.00 67.19 97 ILE A CA 1
ATOM 758 C C . ILE A 1 97 ? -12.158 8.183 1.437 1.00 67.19 97 ILE A C 1
ATOM 760 O O . ILE A 1 97 ? -11.242 8.124 0.620 1.00 67.19 97 ILE A O 1
ATOM 764 N N . GLY A 1 98 ? -12.679 9.349 1.831 1.00 65.25 98 GLY A N 1
ATOM 765 C CA . GLY A 1 98 ? -12.263 10.651 1.309 1.00 65.25 98 GLY A CA 1
ATOM 766 C C . GLY A 1 98 ? -10.798 10.990 1.590 1.00 65.25 98 GLY A C 1
ATOM 767 O O . GLY A 1 98 ? -10.098 11.434 0.684 1.00 65.25 98 GLY A O 1
ATOM 768 N N . ILE A 1 99 ? -10.298 10.744 2.804 1.00 71.88 99 ILE A N 1
ATOM 769 C CA . ILE A 1 99 ? -8.894 11.005 3.167 1.00 71.88 99 ILE A CA 1
ATOM 770 C C . ILE A 1 99 ? -7.953 10.057 2.415 1.00 71.88 99 ILE A C 1
ATOM 772 O O . ILE A 1 99 ? -6.968 10.513 1.834 1.00 71.88 99 ILE A O 1
ATOM 776 N N . ASN A 1 100 ? -8.270 8.759 2.372 1.00 69.81 100 ASN A N 1
ATOM 777 C CA . ASN A 1 100 ? -7.462 7.766 1.657 1.00 69.81 100 ASN A CA 1
ATOM 778 C C . ASN A 1 100 ? -7.480 8.003 0.136 1.00 69.81 100 ASN A C 1
ATOM 780 O O . ASN A 1 100 ? -6.437 7.958 -0.519 1.00 69.81 100 ASN A O 1
ATOM 784 N N . GLY A 1 101 ? -8.642 8.355 -0.420 1.00 64.75 101 GLY A N 1
ATOM 785 C CA . GLY A 1 101 ? -8.785 8.782 -1.810 1.00 64.75 101 GLY A CA 1
ATOM 786 C C . GLY A 1 101 ? -8.011 10.067 -2.109 1.00 64.75 101 GLY A C 1
ATOM 787 O O . GLY A 1 101 ? -7.325 10.142 -3.124 1.00 64.75 101 GLY A O 1
ATOM 788 N N . CYS A 1 102 ? -8.037 11.052 -1.209 1.00 68.12 102 CYS A N 1
ATOM 789 C CA . CYS A 1 102 ? -7.275 12.294 -1.348 1.00 68.12 102 CYS A CA 1
ATOM 790 C C . CYS A 1 102 ? -5.761 12.042 -1.316 1.00 68.12 102 CYS A C 1
ATOM 792 O O . CYS A 1 102 ? -5.046 12.564 -2.167 1.00 68.12 102 CYS A O 1
ATOM 794 N N . LEU A 1 103 ? -5.266 11.182 -0.417 1.00 65.88 103 LEU A N 1
ATOM 795 C CA . LEU A 1 103 ? -3.857 10.764 -0.401 1.00 65.88 103 LEU A CA 1
ATOM 796 C C . LEU A 1 103 ? -3.457 10.068 -1.706 1.00 65.88 103 LEU A C 1
ATOM 798 O O . LEU A 1 103 ? -2.393 10.344 -2.260 1.00 65.88 103 LEU A O 1
ATOM 802 N N . CYS A 1 104 ? -4.327 9.200 -2.221 1.00 65.31 104 CYS A N 1
ATOM 803 C CA . CYS A 1 104 ? -4.122 8.513 -3.491 1.00 65.31 104 CYS A CA 1
ATOM 804 C C . CYS A 1 104 ? -4.077 9.501 -4.673 1.00 65.31 104 CYS A C 1
ATOM 806 O O . CYS A 1 104 ? -3.202 9.394 -5.536 1.00 65.31 104 CYS A O 1
ATOM 808 N N . LEU A 1 105 ? -4.968 10.498 -4.693 1.00 65.81 105 LEU A N 1
ATOM 809 C CA . LEU A 1 105 ? -4.986 11.569 -5.694 1.00 65.81 105 LEU A CA 1
ATOM 810 C C . LEU A 1 105 ? -3.763 12.480 -5.580 1.00 65.81 105 LEU A C 1
ATOM 812 O O . LEU A 1 105 ? -3.179 12.829 -6.598 1.00 65.81 105 LEU A O 1
ATOM 816 N N . PHE A 1 106 ? -3.336 12.825 -4.367 1.00 66.19 106 PHE A N 1
ATOM 817 C CA . PHE A 1 106 ? -2.152 13.646 -4.127 1.00 66.19 106 PHE A CA 1
ATOM 818 C C . PHE A 1 106 ? -0.871 12.927 -4.573 1.00 66.19 106 PHE A C 1
ATOM 820 O O . PHE A 1 106 ? -0.036 13.512 -5.261 1.00 66.19 106 PHE A O 1
ATOM 827 N N . CYS A 1 107 ? -0.749 11.631 -4.273 1.00 63.62 107 CYS A N 1
ATOM 828 C CA . CYS A 1 107 ? 0.370 10.797 -4.718 1.00 63.62 107 CYS A CA 1
ATOM 829 C C . CYS A 1 107 ? 0.378 10.609 -6.247 1.00 63.62 107 CYS A C 1
ATOM 831 O O . CYS A 1 107 ? 1.431 10.710 -6.883 1.00 63.62 107 CYS A O 1
ATOM 833 N N . SER A 1 108 ? -0.801 10.428 -6.854 1.00 65.88 108 SER A N 1
ATOM 834 C CA . SER A 1 108 ? -0.960 10.401 -8.315 1.00 65.88 108 SER A CA 1
ATOM 835 C C . SER A 1 108 ? -0.578 11.744 -8.938 1.00 65.88 108 SER A C 1
ATOM 837 O O . SER A 1 108 ? 0.134 11.779 -9.933 1.00 65.88 108 SER A O 1
ATOM 839 N N . PHE A 1 109 ? -0.986 12.861 -8.331 1.00 64.31 109 PHE A N 1
ATOM 840 C CA . PHE A 1 109 ? -0.686 14.206 -8.817 1.00 64.31 109 PHE A CA 1
ATOM 841 C C . PHE A 1 109 ? 0.812 14.516 -8.764 1.00 64.31 109 PHE A C 1
ATOM 843 O O . PHE A 1 109 ? 1.356 15.041 -9.730 1.00 64.31 109 PHE A O 1
ATOM 850 N N . ILE A 1 110 ? 1.497 14.126 -7.684 1.00 63.97 110 ILE A N 1
ATOM 851 C CA . ILE A 1 110 ? 2.960 14.220 -7.582 1.00 63.97 110 ILE A CA 1
ATOM 852 C C . ILE A 1 110 ? 3.635 13.349 -8.650 1.00 63.97 110 ILE A C 1
ATOM 854 O O . ILE A 1 110 ? 4.579 13.803 -9.290 1.00 63.97 110 ILE A O 1
ATOM 858 N N . SER A 1 111 ? 3.128 12.134 -8.883 1.00 60.28 111 SER A N 1
ATOM 859 C CA . SER A 1 111 ? 3.681 11.206 -9.883 1.00 60.28 111 SER A CA 1
ATOM 860 C C . SER A 1 111 ? 3.453 11.662 -11.328 1.00 60.28 111 SER A C 1
ATOM 862 O O . SER A 1 111 ? 4.252 11.343 -12.201 1.00 60.28 111 SER A O 1
ATOM 864 N N . VAL A 1 112 ? 2.370 12.400 -11.589 1.00 59.84 112 VAL A N 1
ATOM 865 C CA . VAL A 1 112 ? 1.996 12.913 -12.919 1.00 59.84 112 VAL A CA 1
ATOM 866 C C . VAL A 1 112 ? 2.567 14.312 -13.174 1.00 59.84 112 VAL A C 1
ATOM 868 O O . VAL A 1 112 ? 2.575 14.762 -14.316 1.00 59.84 112 VAL A O 1
ATOM 871 N N . MET A 1 113 ? 3.049 15.024 -12.147 1.00 57.28 113 MET A N 1
ATOM 872 C CA . MET A 1 113 ? 3.519 16.398 -12.305 1.00 57.28 113 MET A CA 1
ATOM 873 C C . MET A 1 113 ? 4.755 16.467 -13.233 1.00 57.28 113 MET A C 1
ATOM 875 O O . MET A 1 113 ? 5.855 16.075 -12.835 1.00 57.28 113 MET A O 1
ATOM 879 N N . PRO A 1 114 ? 4.630 17.082 -14.430 1.00 45.53 114 PRO A N 1
ATOM 880 C CA . PRO A 1 114 ? 5.677 17.100 -15.460 1.00 45.53 114 PRO A CA 1
ATOM 881 C C . PRO A 1 114 ? 6.884 17.987 -15.107 1.00 45.53 114 PRO A C 1
ATOM 883 O O . PRO A 1 114 ? 7.880 18.037 -15.829 1.00 45.53 114 PRO A O 1
ATOM 886 N N . CYS A 1 115 ? 6.813 18.707 -13.983 1.00 46.31 115 CYS A N 1
ATOM 887 C CA . CYS A 1 115 ? 7.922 19.496 -13.448 1.00 46.31 115 CYS A CA 1
ATOM 888 C C . CYS A 1 115 ? 9.051 18.597 -12.904 1.00 46.31 115 CYS A C 1
ATOM 890 O O . CYS A 1 115 ? 10.222 18.958 -13.000 1.00 46.31 115 CYS A O 1
ATOM 892 N N . VAL A 1 116 ? 8.719 17.396 -12.411 1.00 49.91 116 VAL A N 1
ATOM 893 C CA . VAL A 1 116 ? 9.701 16.381 -11.984 1.00 49.91 116 VAL A CA 1
ATOM 894 C C . VAL A 1 116 ? 10.272 15.610 -13.184 1.00 49.91 116 VAL A C 1
ATOM 896 O O . VAL A 1 116 ? 11.442 15.230 -13.176 1.00 49.91 116 VAL A O 1
ATOM 899 N N . GLU A 1 117 ? 9.506 15.465 -14.272 1.00 50.53 117 GLU A N 1
ATOM 900 C CA . GLU A 1 117 ? 9.931 14.730 -15.477 1.00 50.53 117 GLU A CA 1
ATOM 901 C C . GLU A 1 117 ? 11.168 15.318 -16.161 1.00 50.53 117 GLU A C 1
ATOM 903 O O . GLU A 1 117 ? 11.992 14.574 -16.695 1.00 50.53 117 GLU A O 1
ATOM 908 N N . LYS A 1 118 ? 11.332 16.645 -16.131 1.00 46.56 118 LYS A N 1
ATOM 909 C CA . LYS A 1 118 ? 12.489 17.315 -16.747 1.00 46.56 118 LYS A CA 1
ATOM 910 C C . LYS A 1 118 ? 13.781 17.188 -15.939 1.00 46.56 118 LYS A C 1
ATOM 912 O O . LYS A 1 118 ? 14.849 17.344 -16.522 1.00 46.56 118 LYS A O 1
ATOM 917 N N . ASN A 1 119 ? 13.697 16.896 -14.640 1.00 49.19 119 ASN A N 1
ATOM 918 C CA . ASN A 1 119 ? 14.866 16.846 -13.760 1.00 49.19 119 ASN A CA 1
ATOM 919 C C . ASN A 1 119 ? 15.383 15.425 -13.485 1.00 49.19 119 ASN A C 1
ATOM 921 O O . ASN A 1 119 ? 16.539 15.296 -13.091 1.00 49.19 119 ASN A O 1
ATOM 925 N N . THR A 1 120 ? 14.576 14.373 -13.680 1.00 49.44 120 THR A N 1
ATOM 926 C CA . THR A 1 120 ? 14.937 13.010 -13.224 1.00 49.44 120 THR A CA 1
ATOM 927 C C . THR A 1 120 ? 15.057 11.968 -14.349 1.00 49.44 120 THR A C 1
ATOM 929 O O . THR A 1 120 ? 15.530 10.867 -14.103 1.00 49.44 120 THR A O 1
ATOM 932 N N . GLY A 1 121 ? 14.707 12.289 -15.601 1.00 50.34 121 GLY A N 1
ATOM 933 C CA . GLY A 1 121 ? 15.014 11.449 -16.775 1.00 50.34 121 GLY A CA 1
ATOM 934 C C . GLY A 1 121 ? 14.193 10.158 -16.946 1.00 50.34 121 GLY A C 1
ATOM 935 O O . GLY A 1 121 ? 14.073 9.687 -18.072 1.00 50.34 121 GLY A O 1
ATOM 936 N N . ASP A 1 122 ? 13.557 9.631 -15.894 1.00 55.06 122 ASP A N 1
ATOM 937 C CA . ASP A 1 122 ? 12.787 8.376 -15.937 1.00 55.06 122 ASP A CA 1
ATOM 938 C C . ASP A 1 122 ? 11.410 8.486 -15.252 1.00 55.06 122 ASP A C 1
ATOM 940 O O . ASP A 1 122 ? 11.103 7.863 -14.238 1.00 55.06 122 ASP A O 1
ATOM 944 N N . SER A 1 123 ? 10.513 9.253 -15.876 1.00 51.84 123 SER A N 1
ATOM 945 C CA . SER A 1 123 ? 9.092 9.394 -15.493 1.00 51.84 123 SER A CA 1
ATOM 946 C C . SER A 1 123 ? 8.333 8.054 -15.353 1.00 51.84 123 SER A C 1
ATOM 948 O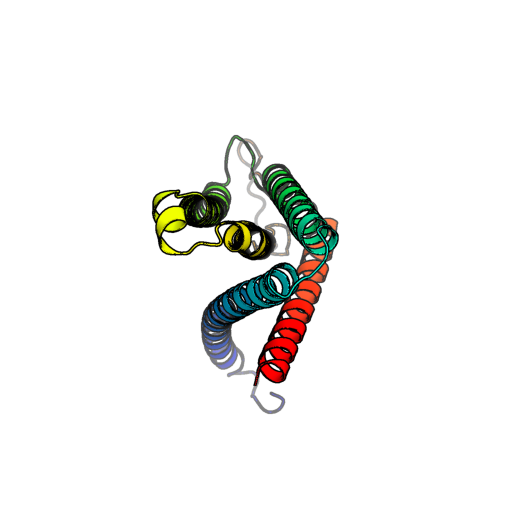 O . SER A 1 123 ? 7.324 7.917 -14.664 1.00 51.84 123 SER A O 1
ATOM 950 N N . ARG A 1 124 ? 8.858 7.005 -15.989 1.00 58.12 124 ARG A N 1
ATOM 951 C CA . ARG A 1 124 ? 8.235 5.681 -16.118 1.00 58.12 124 ARG A CA 1
ATOM 952 C C . ARG A 1 124 ? 8.270 4.871 -14.819 1.00 58.12 124 ARG A C 1
ATOM 954 O O . ARG A 1 124 ? 7.444 3.974 -14.661 1.00 58.12 124 ARG A O 1
ATOM 961 N N . ALA A 1 125 ? 9.177 5.196 -13.895 1.00 61.28 125 ALA A N 1
ATOM 962 C CA . ALA A 1 125 ? 9.244 4.572 -12.575 1.00 61.28 125 ALA A CA 1
ATOM 963 C C . ALA A 1 125 ? 8.051 4.967 -11.682 1.00 61.28 125 ALA A C 1
ATOM 965 O O . ALA A 1 125 ? 7.458 4.122 -11.010 1.00 61.28 125 ALA A O 1
ATOM 966 N N . GLY A 1 126 ? 7.609 6.227 -11.741 1.00 68.31 126 GLY A N 1
ATOM 967 C CA . GLY A 1 126 ? 6.550 6.731 -10.858 1.00 68.31 126 GLY A CA 1
ATOM 968 C C . GLY A 1 126 ? 5.209 6.000 -11.008 1.00 68.31 126 GLY A C 1
ATOM 969 O O . GLY A 1 126 ? 4.459 5.878 -10.040 1.00 68.31 126 GLY A O 1
ATOM 970 N N . LEU A 1 127 ? 4.911 5.452 -12.193 1.00 75.00 127 LEU A N 1
ATOM 971 C CA . LEU A 1 127 ? 3.613 4.839 -12.491 1.00 75.00 127 LEU A CA 1
ATOM 972 C C . LEU A 1 127 ? 3.378 3.509 -11.752 1.00 75.00 127 LEU A C 1
ATOM 974 O O . LEU A 1 127 ? 2.276 3.263 -11.268 1.00 75.00 127 LEU A O 1
ATOM 978 N N . LEU A 1 128 ? 4.392 2.637 -11.681 1.00 78.81 128 LEU A N 1
ATOM 979 C CA . LEU A 1 128 ? 4.275 1.337 -11.003 1.00 78.81 128 LEU A CA 1
ATOM 980 C C . LEU A 1 128 ? 4.275 1.513 -9.485 1.00 78.81 128 LEU A C 1
ATOM 982 O O . LEU A 1 128 ? 3.453 0.920 -8.787 1.00 78.81 128 LEU A O 1
ATOM 986 N N . GLN A 1 129 ? 5.169 2.363 -8.984 1.00 81.25 129 GLN A N 1
ATOM 987 C CA . GLN A 1 129 ? 5.269 2.637 -7.561 1.00 81.25 129 GLN A CA 1
ATOM 988 C C . GLN A 1 129 ? 3.976 3.256 -7.008 1.00 81.25 129 GLN A C 1
ATOM 990 O O . GLN A 1 129 ? 3.471 2.795 -5.984 1.00 81.25 129 GLN A O 1
ATOM 995 N N . SER A 1 130 ? 3.411 4.256 -7.696 1.00 82.25 130 SER A N 1
ATOM 996 C CA . SER A 1 130 ? 2.134 4.866 -7.299 1.00 82.25 130 SER A CA 1
ATOM 997 C C . SER A 1 130 ? 0.995 3.846 -7.291 1.00 82.25 130 SER A C 1
ATOM 999 O O . SER A 1 130 ? 0.255 3.798 -6.314 1.00 82.25 130 SER A O 1
ATOM 1001 N N . ALA A 1 131 ? 0.911 2.958 -8.290 1.00 83.81 131 ALA A N 1
ATOM 1002 C CA . ALA A 1 131 ? -0.113 1.911 -8.341 1.00 83.81 131 ALA A CA 1
ATOM 1003 C C . ALA A 1 131 ? -0.073 0.982 -7.111 1.00 83.81 131 ALA A C 1
ATOM 1005 O O . ALA A 1 131 ? -1.114 0.681 -6.523 1.00 83.81 131 ALA A O 1
ATOM 1006 N N . ILE A 1 132 ? 1.125 0.546 -6.698 1.00 83.81 132 ILE A N 1
ATOM 1007 C CA . ILE A 1 132 ? 1.317 -0.325 -5.524 1.00 83.81 132 ILE A CA 1
ATOM 1008 C C . ILE A 1 132 ? 0.905 0.400 -4.236 1.00 83.81 132 ILE A C 1
ATOM 1010 O O . ILE A 1 132 ? 0.199 -0.175 -3.403 1.00 83.81 132 ILE A O 1
ATOM 1014 N N . ILE A 1 133 ? 1.301 1.668 -4.084 1.00 83.38 133 ILE A N 1
ATOM 1015 C CA . ILE A 1 133 ? 0.939 2.487 -2.919 1.00 83.38 133 ILE A CA 1
ATOM 1016 C C . ILE A 1 133 ? -0.583 2.673 -2.856 1.00 83.38 133 ILE A C 1
ATOM 1018 O O . ILE A 1 133 ? -1.188 2.448 -1.808 1.00 83.38 133 ILE A O 1
ATOM 1022 N N . SER A 1 134 ? -1.219 3.007 -3.980 1.00 82.38 134 SER A N 1
ATOM 1023 C CA . SER A 1 134 ? -2.674 3.141 -4.090 1.00 82.38 134 SER A CA 1
ATOM 1024 C C . SER A 1 134 ? -3.410 1.856 -3.706 1.00 82.38 134 SER A C 1
ATOM 1026 O O . SER A 1 134 ? -4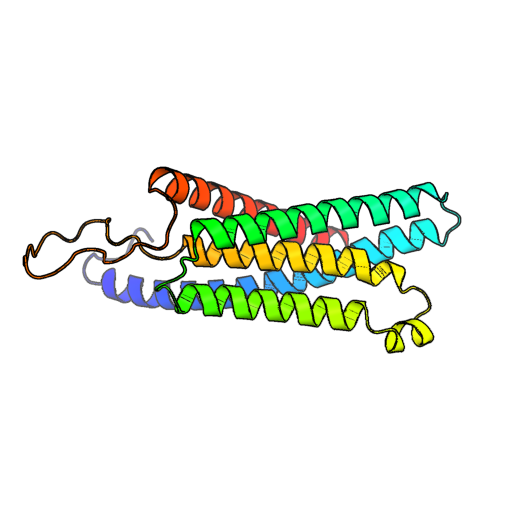.385 1.913 -2.957 1.00 82.38 134 SER A O 1
ATOM 1028 N N . ALA A 1 135 ? -2.932 0.690 -4.151 1.00 85.25 135 ALA A N 1
ATOM 1029 C CA . ALA A 1 135 ? -3.509 -0.601 -3.773 1.00 85.25 135 ALA A CA 1
ATOM 1030 C C . ALA A 1 135 ? -3.442 -0.854 -2.263 1.00 85.25 135 ALA A C 1
ATOM 1032 O O . ALA A 1 135 ? -4.426 -1.305 -1.672 1.00 85.25 135 ALA A O 1
ATOM 1033 N N . TYR A 1 136 ? -2.326 -0.504 -1.620 1.00 84.94 136 TYR A N 1
ATOM 1034 C CA . TYR A 1 136 ? -2.195 -0.637 -0.171 1.00 84.94 136 TYR A CA 1
ATOM 1035 C C . TYR A 1 136 ? -3.111 0.326 0.596 1.00 84.94 136 TYR A C 1
ATOM 1037 O O . TYR A 1 136 ? -3.741 -0.063 1.578 1.00 84.94 136 TYR A O 1
ATOM 1045 N N . VAL A 1 137 ? -3.255 1.565 0.123 1.00 82.19 137 VAL A N 1
ATOM 1046 C CA . VAL A 1 137 ? -4.180 2.547 0.713 1.00 82.19 137 VAL A CA 1
ATOM 1047 C C . VAL A 1 137 ? -5.632 2.060 0.630 1.00 82.19 137 VAL A C 1
ATOM 1049 O O . VAL A 1 137 ? -6.369 2.133 1.616 1.00 82.19 137 VAL A O 1
ATOM 1052 N N . VAL A 1 138 ? -6.044 1.492 -0.506 1.00 83.38 138 VAL A N 1
ATOM 1053 C CA . VAL A 1 138 ? -7.376 0.878 -0.660 1.00 83.38 138 VAL A CA 1
ATOM 1054 C C . VAL A 1 138 ? -7.553 -0.313 0.285 1.00 83.38 138 VAL A C 1
ATOM 1056 O O . VAL A 1 138 ? -8.596 -0.438 0.926 1.00 83.38 138 VAL A O 1
ATOM 1059 N N . TYR A 1 139 ? -6.524 -1.146 0.438 1.00 84.12 139 TYR A N 1
ATOM 1060 C CA . TYR A 1 139 ? -6.527 -2.267 1.376 1.00 84.12 139 TYR A CA 1
ATOM 1061 C C . TYR A 1 139 ? -6.683 -1.818 2.842 1.00 84.12 139 TYR A C 1
ATOM 1063 O O . TYR A 1 139 ? -7.508 -2.369 3.579 1.00 84.12 139 TYR A O 1
ATOM 1071 N N . LEU A 1 140 ? -5.952 -0.782 3.267 1.00 81.38 140 LEU A N 1
ATOM 1072 C CA . LEU A 1 140 ? -6.112 -0.180 4.596 1.00 81.38 140 LEU A CA 1
ATOM 1073 C C . LEU A 1 140 ? -7.510 0.419 4.779 1.00 81.38 140 LEU A C 1
ATOM 1075 O O . LEU A 1 140 ? -8.111 0.273 5.844 1.00 81.38 140 LEU A O 1
ATOM 1079 N N . THR A 1 141 ? -8.047 1.038 3.725 1.00 81.50 141 THR A N 1
ATOM 1080 C CA . THR A 1 141 ? -9.407 1.591 3.712 1.00 81.50 141 THR A CA 1
ATOM 1081 C C . THR A 1 141 ? -10.447 0.511 3.986 1.00 81.50 141 THR A C 1
ATOM 1083 O O . THR A 1 141 ? -11.260 0.647 4.899 1.00 81.50 141 THR A O 1
ATOM 1086 N N . TRP A 1 142 ? -10.372 -0.601 3.256 1.00 80.19 142 TRP A N 1
ATOM 1087 C CA . TRP A 1 142 ? -11.244 -1.758 3.463 1.00 80.19 142 TRP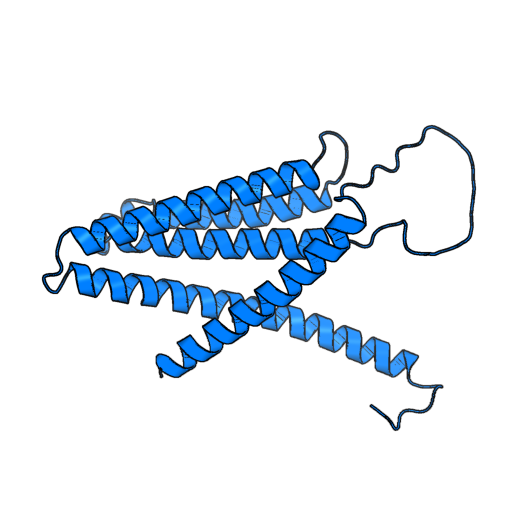 A CA 1
ATOM 1088 C C . TRP A 1 142 ? -11.093 -2.373 4.859 1.00 80.19 142 TRP A C 1
ATOM 1090 O O . TRP A 1 142 ? -12.085 -2.753 5.484 1.00 80.19 142 TRP A O 1
ATOM 1100 N N . SER A 1 143 ? -9.858 -2.430 5.365 1.00 81.19 143 SER A N 1
ATOM 1101 C CA . SER A 1 143 ? -9.548 -2.972 6.691 1.00 81.19 143 SER A CA 1
ATOM 1102 C C . SER A 1 143 ? -10.198 -2.159 7.812 1.00 81.19 143 SER A C 1
ATOM 1104 O O . SER A 1 143 ? -10.789 -2.727 8.732 1.00 81.19 143 SER A O 1
ATOM 1106 N N . ALA A 1 144 ? -10.136 -0.830 7.720 1.00 75.69 144 ALA A N 1
ATOM 1107 C CA . ALA A 1 144 ? -10.748 0.053 8.707 1.00 75.69 144 ALA A CA 1
ATOM 1108 C C . ALA A 1 144 ? -12.280 -0.008 8.668 1.00 75.69 144 ALA A C 1
ATOM 1110 O O . ALA A 1 144 ? -12.904 -0.138 9.717 1.00 75.69 144 ALA A O 1
ATOM 1111 N N . LEU A 1 145 ? -12.879 0.008 7.472 1.00 73.56 145 LEU A N 1
ATOM 1112 C CA . LEU A 1 145 ? -14.335 -0.091 7.301 1.00 73.56 145 LEU A CA 1
ATOM 1113 C C . LEU A 1 145 ? -14.887 -1.427 7.817 1.00 73.56 145 LEU A C 1
ATOM 1115 O O . LEU A 1 145 ? -15.937 -1.485 8.444 1.00 73.56 145 LEU A O 1
ATOM 1119 N N . SER A 1 146 ? -14.149 -2.520 7.620 1.00 75.44 146 SER A N 1
ATOM 1120 C CA . SER A 1 146 ? -14.532 -3.841 8.142 1.00 75.44 146 SER A CA 1
ATOM 1121 C C . SER A 1 146 ? -14.359 -3.982 9.661 1.00 75.44 146 SER A C 1
ATOM 1123 O O . SER A 1 146 ? -14.775 -4.993 10.232 1.00 75.44 146 SER A O 1
ATOM 1125 N N . SER A 1 147 ? -13.727 -3.002 10.315 1.00 72.25 147 SER A N 1
ATOM 1126 C CA . SER A 1 147 ? -13.502 -2.987 11.764 1.00 72.25 147 SER A CA 1
ATOM 1127 C C . SER A 1 147 ? -14.612 -2.270 12.538 1.00 72.25 147 SER A C 1
ATOM 1129 O O . SER A 1 147 ? -14.576 -2.271 13.770 1.00 72.25 147 SER A O 1
ATOM 1131 N N . GLU A 1 148 ? -15.602 -1.681 11.860 1.00 65.88 148 GLU A N 1
ATOM 1132 C CA . GLU A 1 148 ? -16.754 -1.082 12.533 1.00 65.88 148 GLU A CA 1
ATOM 1133 C C . GLU A 1 148 ? -17.594 -2.151 13.265 1.00 65.88 148 GLU A C 1
ATOM 1135 O O . GLU A 1 148 ? -17.861 -3.229 12.718 1.00 65.88 148 GLU A O 1
ATOM 1140 N N . PRO A 1 149 ? -18.002 -1.898 14.524 1.00 57.97 149 PRO A N 1
ATOM 1141 C CA . PRO A 1 149 ? -18.797 -2.846 15.292 1.00 57.97 149 PRO A CA 1
ATOM 1142 C C . PRO A 1 149 ? -20.215 -2.958 14.717 1.00 57.97 149 PRO A C 1
ATOM 1144 O O . PRO A 1 149 ? -20.922 -1.959 14.592 1.00 57.97 149 PRO A O 1
ATOM 1147 N N . ASN A 1 150 ? -20.651 -4.184 14.403 1.00 56.19 150 ASN A N 1
ATOM 1148 C CA . ASN A 1 150 ? -22.028 -4.432 13.985 1.00 56.19 150 ASN A CA 1
ATOM 1149 C C . ASN A 1 150 ? -22.972 -4.281 15.197 1.00 56.19 150 ASN A C 1
ATOM 1151 O O . ASN A 1 150 ? -22.762 -4.971 16.201 1.00 56.19 150 ASN A O 1
ATOM 1155 N N . PRO A 1 151 ? -24.020 -3.438 15.130 1.00 56.22 151 PRO A N 1
ATOM 1156 C CA . PRO A 1 151 ? -25.036 -3.350 16.179 1.00 56.22 151 PRO A CA 1
ATOM 1157 C C . PRO A 1 151 ? -25.762 -4.676 16.480 1.00 56.22 151 PRO A C 1
ATOM 1159 O O . PRO A 1 151 ? -26.376 -4.788 17.539 1.00 56.22 151 PRO A O 1
ATOM 1162 N N . SER A 1 152 ? -25.690 -5.696 15.615 1.00 54.31 152 SER A N 1
ATOM 1163 C CA . SER A 1 152 ? -26.349 -6.997 15.837 1.00 54.31 152 SER A CA 1
ATOM 1164 C C . SER A 1 152 ? -25.625 -7.940 16.822 1.00 54.31 152 SER A C 1
ATOM 1166 O O . SER A 1 152 ? -26.154 -8.996 17.173 1.00 54.31 152 SER A O 1
ATOM 1168 N N . GLY A 1 153 ? -24.443 -7.572 17.330 1.00 52.00 153 GLY A N 1
ATOM 1169 C CA . GLY A 1 153 ? -23.665 -8.372 18.283 1.00 52.00 153 GLY A CA 1
ATOM 1170 C C . GLY A 1 153 ? -24.014 -8.134 19.760 1.00 52.00 153 GLY A C 1
ATOM 1171 O O . GLY A 1 153 ? -23.244 -7.508 20.473 1.00 52.00 153 GLY A O 1
ATOM 1172 N N . THR A 1 154 ? -25.135 -8.688 20.227 1.00 47.28 154 THR A N 1
ATOM 1173 C CA . THR A 1 154 ? -25.511 -8.958 21.641 1.00 47.28 154 THR A CA 1
ATOM 1174 C C . THR A 1 154 ? -25.317 -7.841 22.688 1.00 47.28 154 THR A C 1
ATOM 1176 O O . THR A 1 154 ? -24.362 -7.828 23.462 1.00 47.28 154 THR A O 1
ATOM 1179 N N . GLY A 1 155 ? -26.351 -7.012 22.839 1.00 36.38 155 GLY A N 1
ATOM 1180 C CA . GLY A 1 155 ? -26.740 -6.375 24.099 1.00 36.38 155 GLY A CA 1
ATOM 1181 C C . GLY A 1 155 ? -28.265 -6.415 24.213 1.00 36.38 155 GLY A C 1
ATOM 1182 O O . GLY A 1 155 ? -28.956 -5.629 23.576 1.00 36.38 155 GLY A O 1
ATOM 1183 N N . VAL A 1 156 ? -28.806 -7.383 24.957 1.00 51.28 156 VAL A N 1
ATOM 1184 C CA . VAL A 1 156 ? -30.251 -7.499 25.218 1.00 51.28 156 VAL A CA 1
ATOM 1185 C C . VAL A 1 156 ? -30.709 -6.327 26.098 1.00 51.28 156 VAL A C 1
ATOM 1187 O O . VAL A 1 156 ? -30.168 -6.129 27.181 1.00 51.28 156 VAL A O 1
ATOM 1190 N N . GLY A 1 157 ? -31.735 -5.600 25.639 1.00 39.75 157 GLY A N 1
ATOM 1191 C CA . GLY A 1 157 ? -32.409 -4.491 26.332 1.00 39.75 157 GLY A CA 1
ATOM 1192 C C . GLY A 1 157 ? -32.132 -3.156 25.630 1.00 39.75 157 GLY A C 1
ATOM 1193 O O . GLY A 1 157 ? -31.082 -2.564 25.803 1.00 39.75 157 GLY A O 1
ATOM 1194 N N . THR A 1 158 ? -33.015 -2.585 24.816 1.00 33.03 158 THR A N 1
ATOM 1195 C CA . THR A 1 158 ? -34.425 -2.337 25.108 1.00 33.03 158 THR A CA 1
ATOM 1196 C C . THR A 1 158 ? -35.159 -2.154 23.786 1.00 33.03 158 THR A C 1
ATOM 1198 O O . THR A 1 158 ? -34.824 -1.279 22.992 1.00 33.03 158 THR A O 1
ATOM 1201 N N . GLN A 1 159 ? -36.193 -2.962 23.577 1.00 42.06 159 GLN A N 1
ATOM 1202 C CA . GLN A 1 159 ? -37.281 -2.644 22.668 1.00 42.06 159 GLN A CA 1
ATOM 1203 C C . GLN A 1 159 ? -37.940 -1.358 23.196 1.00 42.06 159 GLN A C 1
ATOM 1205 O O . GLN A 1 159 ? -38.640 -1.366 24.206 1.00 42.06 159 GLN A O 1
ATOM 1210 N N . SER A 1 160 ? -37.667 -0.221 22.567 1.00 40.16 160 SER A N 1
ATOM 1211 C CA . SER A 1 160 ? -38.525 0.958 22.676 1.00 40.16 160 SER A CA 1
ATOM 1212 C C . SER A 1 160 ? -38.896 1.402 21.278 1.00 40.16 160 SER A C 1
ATOM 1214 O O . SER A 1 160 ? -38.300 2.275 20.660 1.00 40.16 160 SER A O 1
ATOM 1216 N N . GLU A 1 161 ? -39.912 0.697 20.807 1.00 47.44 161 GLU A N 1
ATOM 1217 C CA . GLU A 1 161 ? -40.872 1.090 19.797 1.00 47.44 161 GLU A CA 1
ATOM 1218 C C . GLU A 1 161 ? -41.206 2.587 19.910 1.00 47.44 161 GLU A C 1
ATOM 1220 O O . GLU A 1 161 ? -41.843 3.008 20.879 1.00 47.44 161 GLU A O 1
ATOM 1225 N N . LYS A 1 162 ? -40.740 3.391 18.941 1.00 29.02 162 LYS A N 1
ATOM 1226 C CA . LYS A 1 162 ? -41.438 4.570 18.392 1.00 29.02 162 LYS A CA 1
ATOM 1227 C C . LYS A 1 162 ? -40.631 5.251 17.274 1.00 29.02 162 LYS A C 1
ATOM 1229 O O . LYS A 1 162 ? -39.629 5.903 17.534 1.00 29.02 162 LYS A O 1
ATOM 1234 N N . ARG A 1 163 ? -41.242 5.229 16.080 1.00 28.20 163 ARG A N 1
ATOM 1235 C CA . ARG A 1 163 ? -41.071 6.125 14.916 1.00 28.20 163 ARG A CA 1
ATOM 1236 C C . ARG A 1 163 ? -39.942 5.782 13.926 1.00 28.20 163 ARG A C 1
ATOM 1238 O O . ARG A 1 163 ? -38.818 6.231 14.074 1.00 28.20 163 ARG A O 1
ATOM 1245 N N . MET A 1 164 ? -40.372 5.119 12.849 1.00 35.31 164 MET A N 1
ATOM 1246 C CA . MET A 1 164 ? -39.770 5.051 11.510 1.00 35.31 164 MET A CA 1
ATOM 1247 C C . MET A 1 164 ? -38.306 4.599 11.491 1.00 35.31 164 MET A C 1
ATOM 1249 O O . MET A 1 164 ? -37.369 5.386 11.414 1.00 35.31 164 MET A O 1
ATOM 1253 N N . GLU A 1 165 ? -38.190 3.280 11.586 1.00 39.22 165 GLU A N 1
ATOM 1254 C CA . GLU A 1 165 ? -37.019 2.447 11.357 1.00 39.22 165 GLU A CA 1
ATOM 1255 C C . GLU A 1 165 ? -36.373 2.713 9.991 1.00 39.22 165 GLU A C 1
ATOM 1257 O O . GLU A 1 165 ? -36.974 2.450 8.958 1.00 39.22 165 GLU A O 1
ATOM 1262 N N . GLU A 1 166 ? -35.137 3.199 10.003 1.00 36.38 166 GLU A N 1
ATOM 1263 C CA . GLU A 1 166 ? -33.982 2.516 9.406 1.00 36.38 166 GLU A CA 1
ATOM 1264 C C . GLU A 1 166 ? -32.766 3.154 10.096 1.00 36.38 166 GLU A C 1
ATOM 1266 O O . GLU A 1 166 ? -32.232 4.173 9.665 1.00 36.38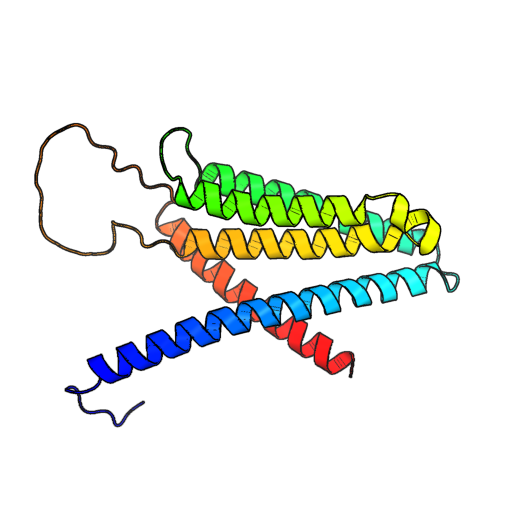 166 GLU A O 1
ATOM 1271 N N . SER A 1 167 ? -32.360 2.634 11.262 1.00 40.47 167 SER A N 1
ATOM 1272 C CA . SER A 1 167 ? -30.993 2.872 11.742 1.00 40.47 167 SER A CA 1
ATOM 1273 C C . SER A 1 167 ? -30.082 2.110 10.783 1.00 40.47 167 SER A C 1
ATOM 1275 O O . SER A 1 167 ? -29.771 0.938 10.988 1.00 40.47 167 SER A O 1
ATOM 1277 N N . GLU A 1 168 ? -29.823 2.766 9.660 1.00 49.97 168 GLU A N 1
ATOM 1278 C CA . GLU A 1 168 ? -29.328 2.207 8.416 1.00 49.97 168 GLU A CA 1
ATOM 1279 C C . GLU A 1 168 ? -27.887 1.731 8.595 1.00 49.97 168 GLU A C 1
ATOM 1281 O O . GLU A 1 168 ? -26.940 2.513 8.684 1.00 49.97 168 GLU A O 1
ATOM 1286 N N . PHE A 1 169 ? -27.730 0.418 8.732 1.00 58.00 169 PHE A N 1
ATOM 1287 C CA . PHE A 1 169 ? -26.433 -0.229 8.842 1.00 58.00 169 PHE A CA 1
ATOM 1288 C C . PHE A 1 169 ? -25.696 -0.133 7.498 1.00 58.00 169 PHE A C 1
ATOM 1290 O O . PHE A 1 169 ? -26.052 -0.807 6.534 1.00 58.00 169 PHE A O 1
ATOM 1297 N N . CYS A 1 170 ? -24.653 0.699 7.431 1.00 64.31 170 CYS A N 1
ATOM 1298 C CA . CYS A 1 170 ? -23.767 0.805 6.269 1.00 64.31 170 CYS A CA 1
ATOM 1299 C C . CYS A 1 170 ? -22.648 -0.233 6.347 1.00 64.31 170 CYS A C 1
ATOM 1301 O O . CYS A 1 170 ? -21.483 0.101 6.563 1.00 64.31 170 CYS A O 1
ATOM 1303 N N . GLY A 1 171 ? -23.006 -1.501 6.201 1.00 62.03 171 GLY A N 1
ATOM 1304 C CA . GLY A 1 171 ? -22.034 -2.579 6.172 1.00 62.03 171 GLY A CA 1
ATOM 1305 C C . GLY A 1 171 ? -22.526 -3.764 5.350 1.00 62.03 171 GLY A C 1
ATOM 1306 O O . GLY A 1 171 ? -23.726 -3.916 5.113 1.00 62.03 171 GLY A O 1
ATOM 1307 N N . PRO A 1 172 ? -21.606 -4.622 4.890 1.00 65.75 172 PRO A N 1
ATOM 1308 C CA . PRO A 1 172 ? -21.964 -5.839 4.183 1.00 65.75 172 PRO A CA 1
ATOM 1309 C C . PRO A 1 172 ? -22.625 -6.838 5.154 1.00 65.75 172 PRO A C 1
ATOM 1311 O O . PRO A 1 172 ? -22.499 -6.715 6.368 1.00 65.75 172 PRO A O 1
ATOM 1314 N N . SER A 1 173 ? -23.327 -7.850 4.637 1.00 68.25 173 SER A N 1
ATOM 1315 C CA . SER A 1 173 ? -23.995 -8.881 5.457 1.00 68.25 173 SER A CA 1
ATOM 1316 C C . SER A 1 173 ? -23.056 -9.586 6.460 1.00 68.25 173 SER A C 1
ATOM 1318 O O . SER A 1 173 ? -21.849 -9.674 6.224 1.00 68.25 173 SER A O 1
ATOM 1320 N N . ASP A 1 174 ? -23.587 -10.160 7.546 1.00 71.19 174 ASP A N 1
ATOM 1321 C CA . ASP A 1 174 ? -22.788 -10.805 8.610 1.00 71.19 174 ASP A CA 1
ATOM 1322 C C . ASP A 1 174 ? -21.799 -11.869 8.096 1.00 71.19 174 ASP A C 1
ATOM 1324 O O . ASP A 1 174 ? -20.651 -11.939 8.540 1.00 71.19 174 ASP A O 1
ATOM 1328 N N . VAL A 1 175 ? -22.213 -12.662 7.101 1.00 75.88 175 VAL A N 1
ATOM 1329 C CA . VAL A 1 175 ? -21.364 -13.681 6.454 1.00 75.88 175 VAL A CA 1
ATOM 1330 C C . VAL A 1 175 ? -20.181 -13.033 5.730 1.00 75.88 175 VAL A C 1
ATOM 1332 O O . VAL A 1 175 ? -19.040 -13.479 5.860 1.00 75.88 175 VAL A O 1
ATOM 1335 N N . SER A 1 176 ? -20.433 -11.946 5.000 1.00 76.19 176 SER A N 1
ATOM 1336 C CA . SER A 1 176 ? -19.381 -11.170 4.338 1.00 76.19 176 SER A CA 1
ATOM 1337 C C . SER A 1 176 ? -18.476 -10.438 5.327 1.00 76.19 176 SER A C 1
ATOM 1339 O O . SER A 1 176 ? -17.290 -10.332 5.052 1.00 76.19 176 SER A O 1
ATOM 1341 N N . ILE A 1 177 ? -18.960 -10.002 6.495 1.00 75.25 177 ILE A N 1
ATOM 1342 C CA . ILE A 1 177 ? -18.097 -9.412 7.535 1.00 75.25 177 ILE A CA 1
ATOM 1343 C C . ILE A 1 177 ? -17.085 -10.444 8.036 1.00 75.25 177 ILE A C 1
ATOM 1345 O O . ILE A 1 177 ? -15.897 -10.138 8.147 1.00 75.25 177 ILE A O 1
ATOM 1349 N N . LEU A 1 178 ? -17.539 -11.667 8.324 1.00 77.69 178 LEU A N 1
ATOM 1350 C CA . LEU A 1 178 ? -16.656 -12.734 8.794 1.00 77.69 178 LEU A CA 1
ATOM 1351 C C . LEU A 1 178 ? -15.626 -13.113 7.719 1.00 77.69 178 LEU A C 1
ATOM 1353 O O . LEU A 1 178 ? -14.434 -13.198 8.006 1.00 77.69 178 LEU A O 1
ATOM 1357 N N . SER A 1 179 ? -16.076 -13.251 6.467 1.00 82.50 179 SER A N 1
ATOM 1358 C CA . SER A 1 179 ? -15.192 -13.509 5.326 1.00 82.50 179 SER A CA 1
ATOM 1359 C C . SER A 1 179 ? -14.184 -12.376 5.106 1.00 82.50 179 SER A C 1
ATOM 1361 O O . SER A 1 179 ? -13.000 -12.643 4.904 1.00 82.50 179 SER A O 1
ATOM 1363 N N . ASN A 1 180 ? -14.610 -11.117 5.215 1.00 81.38 180 ASN A N 1
ATOM 1364 C CA . ASN A 1 180 ? -13.729 -9.960 5.090 1.00 81.38 180 ASN A CA 1
ATOM 1365 C C . ASN A 1 180 ? -12.670 -9.954 6.195 1.00 81.38 180 ASN A C 1
ATOM 1367 O O . ASN A 1 180 ? -11.501 -9.722 5.897 1.00 81.38 180 ASN A O 1
ATOM 1371 N N . LYS A 1 181 ? -13.044 -10.250 7.449 1.00 82.38 181 LYS A N 1
ATOM 1372 C CA . LYS A 1 181 ? -12.097 -10.329 8.575 1.00 82.38 181 LYS A CA 1
ATOM 1373 C C . LYS A 1 181 ? -11.009 -11.373 8.345 1.00 82.38 181 LYS A C 1
ATOM 1375 O O . LYS A 1 181 ? -9.841 -11.076 8.583 1.00 82.38 181 LYS A O 1
ATOM 1380 N N . GLU A 1 182 ? -11.376 -12.549 7.841 1.00 86.19 182 GLU A N 1
ATOM 1381 C CA . GLU A 1 182 ? -10.414 -13.587 7.454 1.00 86.19 182 GLU A CA 1
ATOM 1382 C C . GLU A 1 182 ? -9.472 -13.068 6.355 1.00 86.19 182 GLU A C 1
ATOM 1384 O O . GLU A 1 182 ? -8.254 -13.088 6.525 1.00 86.19 182 GLU A O 1
ATOM 1389 N N . ILE A 1 183 ? -10.020 -12.522 5.262 1.00 86.50 183 ILE A N 1
ATOM 1390 C CA . ILE A 1 183 ? -9.235 -12.010 4.123 1.00 86.50 183 ILE A CA 1
ATOM 1391 C C . ILE A 1 183 ? -8.270 -10.899 4.557 1.00 86.50 183 ILE A C 1
ATOM 1393 O O . ILE A 1 183 ? -7.109 -10.899 4.149 1.00 86.50 183 ILE A O 1
ATOM 1397 N N . ILE A 1 184 ? -8.724 -9.970 5.397 1.00 86.12 184 ILE A N 1
ATOM 1398 C CA . ILE A 1 184 ? -7.907 -8.872 5.928 1.00 86.12 184 ILE A CA 1
ATOM 1399 C C . ILE A 1 184 ? -6.819 -9.413 6.866 1.00 86.12 184 ILE A C 1
ATOM 1401 O O . ILE A 1 184 ? -5.670 -8.978 6.812 1.00 86.12 184 ILE A O 1
ATOM 1405 N N . CYS A 1 185 ? -7.129 -10.390 7.716 1.00 85.81 185 CYS A N 1
ATOM 1406 C CA . CYS A 1 185 ? -6.125 -10.982 8.597 1.00 85.81 185 CYS A CA 1
ATOM 1407 C C . CYS A 1 185 ? -5.024 -11.684 7.782 1.00 85.81 185 CYS A C 1
ATOM 1409 O O . CYS A 1 185 ? -3.838 -11.375 7.928 1.00 85.81 185 CYS A O 1
ATOM 1411 N N . TYR A 1 186 ? -5.417 -12.560 6.853 1.00 88.50 186 TYR A N 1
ATOM 1412 C CA . TYR A 1 186 ? -4.482 -13.265 5.977 1.00 88.50 186 TYR A CA 1
ATOM 1413 C C . TYR A 1 186 ? -3.680 -12.306 5.093 1.00 88.50 186 TYR A C 1
ATOM 1415 O O . TYR A 1 186 ? -2.458 -12.441 4.996 1.00 88.50 186 TYR A O 1
ATOM 1423 N N . GLY A 1 187 ? -4.337 -11.312 4.492 1.00 87.12 187 GLY A N 1
ATOM 1424 C CA . GLY A 1 187 ? -3.687 -10.288 3.676 1.00 87.12 187 GLY A CA 1
ATOM 1425 C C . GLY A 1 187 ? -2.613 -9.533 4.456 1.00 87.12 187 GLY A C 1
ATOM 1426 O O . GLY A 1 187 ? -1.479 -9.420 3.991 1.00 87.12 187 GLY A O 1
ATOM 1427 N N . GLY A 1 188 ? -2.926 -9.096 5.678 1.00 86.25 188 GLY A N 1
ATOM 1428 C CA . GLY A 1 188 ? -1.997 -8.355 6.530 1.00 86.25 188 GLY A CA 1
ATOM 1429 C C . GLY A 1 188 ? -0.774 -9.184 6.920 1.00 86.25 188 GLY A C 1
ATOM 1430 O O . GLY A 1 188 ? 0.354 -8.684 6.866 1.00 86.25 188 GLY A O 1
ATOM 1431 N N . VAL A 1 189 ? -0.970 -10.465 7.246 1.00 88.31 189 VAL A N 1
ATOM 1432 C CA . VAL A 1 189 ? 0.125 -11.398 7.563 1.00 88.31 189 VAL A CA 1
ATOM 1433 C C . VAL A 1 189 ? 1.029 -11.613 6.350 1.00 88.31 189 VAL A C 1
ATOM 1435 O O . VAL A 1 189 ? 2.248 -11.487 6.472 1.00 88.31 189 VAL A O 1
ATOM 1438 N N . VAL A 1 190 ? 0.452 -11.883 5.176 1.00 90.12 190 VAL A N 1
ATOM 1439 C CA . VAL A 1 190 ? 1.216 -12.101 3.937 1.00 90.12 190 VAL A CA 1
ATOM 1440 C C . VAL A 1 190 ? 2.011 -10.853 3.562 1.00 90.12 190 VAL A C 1
ATOM 1442 O O . VAL A 1 190 ? 3.207 -10.961 3.295 1.00 90.12 190 VAL A O 1
ATOM 1445 N N . ILE A 1 191 ? 1.389 -9.670 3.597 1.00 87.38 191 ILE A N 1
ATOM 1446 C CA . ILE A 1 191 ? 2.069 -8.398 3.321 1.00 87.38 191 ILE A CA 1
ATOM 1447 C C . ILE A 1 191 ? 3.234 -8.206 4.295 1.00 87.38 191 ILE A C 1
ATOM 1449 O O . ILE A 1 191 ? 4.352 -7.947 3.862 1.00 87.38 191 ILE A O 1
ATOM 1453 N N . THR A 1 192 ? 3.011 -8.392 5.598 1.00 86.88 192 THR A N 1
ATOM 1454 C CA . THR A 1 192 ? 4.069 -8.255 6.612 1.00 86.88 192 THR A CA 1
ATOM 1455 C C . THR A 1 192 ? 5.235 -9.199 6.333 1.00 86.88 192 THR A C 1
ATOM 1457 O O . THR A 1 192 ? 6.387 -8.775 6.329 1.00 86.88 192 THR A O 1
ATOM 1460 N N . PHE A 1 193 ? 4.947 -10.469 6.057 1.00 88.44 193 PHE A N 1
ATOM 1461 C CA . PHE A 1 193 ? 5.971 -11.476 5.809 1.00 88.44 193 PHE A CA 1
ATOM 1462 C C . PHE A 1 193 ? 6.780 -11.177 4.540 1.00 88.44 193 PHE A C 1
ATOM 1464 O O . PHE A 1 193 ? 8.010 -11.229 4.564 1.00 88.44 193 PHE A O 1
ATOM 1471 N N . LEU A 1 194 ? 6.104 -10.786 3.453 1.00 86.81 194 LEU A N 1
ATOM 1472 C CA . LEU A 1 194 ? 6.750 -10.367 2.208 1.00 86.81 194 LEU A CA 1
ATOM 1473 C C . LEU A 1 194 ? 7.641 -9.138 2.410 1.00 86.81 194 LEU A C 1
ATOM 1475 O O . LEU A 1 194 ? 8.753 -9.108 1.879 1.00 86.81 194 LEU A O 1
ATOM 1479 N N . MET A 1 195 ? 7.186 -8.148 3.182 1.00 83.81 195 MET A N 1
ATOM 1480 C CA . MET A 1 195 ? 7.966 -6.939 3.466 1.00 83.81 195 MET A CA 1
ATOM 1481 C C . MET A 1 195 ? 9.185 -7.245 4.336 1.00 83.81 195 MET A C 1
ATOM 1483 O O . MET A 1 195 ? 10.276 -6.773 4.025 1.00 83.81 195 MET A O 1
ATOM 1487 N N . VAL A 1 196 ? 9.036 -8.080 5.370 1.00 85.12 196 VAL A N 1
ATOM 1488 C CA . VAL A 1 196 ? 10.159 -8.509 6.220 1.00 85.12 196 VAL A CA 1
ATOM 1489 C C . VAL A 1 196 ? 11.200 -9.252 5.389 1.00 85.12 196 VAL A C 1
ATOM 1491 O O . VAL A 1 196 ? 12.364 -8.865 5.404 1.00 85.12 196 VAL A O 1
ATOM 1494 N N . ILE A 1 197 ? 10.788 -10.242 4.589 1.00 87.31 197 ILE A N 1
ATOM 1495 C CA . ILE A 1 197 ? 11.702 -10.971 3.698 1.00 87.31 197 ILE A CA 1
ATOM 1496 C C . ILE A 1 197 ? 12.390 -10.019 2.723 1.00 87.31 197 ILE A C 1
ATOM 1498 O O . ILE A 1 197 ? 13.604 -10.083 2.555 1.00 87.31 197 ILE A O 1
ATOM 1502 N N . SER A 1 198 ? 11.638 -9.122 2.089 1.00 81.75 198 SER A N 1
ATOM 1503 C CA . SER A 1 198 ? 12.195 -8.196 1.099 1.00 81.75 198 SER A CA 1
ATOM 1504 C C . SER A 1 198 ? 13.163 -7.191 1.725 1.00 81.75 198 SER A C 1
ATOM 1506 O O . SER A 1 198 ? 14.158 -6.839 1.096 1.00 81.75 198 SER A O 1
ATOM 1508 N N . SER A 1 199 ? 12.908 -6.762 2.964 1.00 79.69 199 SER A N 1
ATOM 1509 C CA . SER A 1 199 ? 13.826 -5.927 3.742 1.00 79.69 199 SER A CA 1
ATOM 1510 C C . SER A 1 199 ? 15.096 -6.693 4.116 1.00 79.69 199 SER A C 1
ATOM 1512 O O . SER A 1 199 ? 16.188 -6.140 4.017 1.00 79.69 199 SER A O 1
ATOM 1514 N N . THR A 1 200 ? 14.975 -7.964 4.508 1.00 82.81 200 THR A N 1
ATOM 1515 C CA . THR A 1 200 ? 16.129 -8.818 4.823 1.00 82.81 200 THR A CA 1
ATOM 1516 C C . THR A 1 200 ? 16.966 -9.123 3.582 1.00 82.81 200 THR A C 1
ATOM 1518 O O . THR A 1 200 ? 18.182 -9.078 3.664 1.00 82.81 200 THR A O 1
ATOM 1521 N N . LEU A 1 201 ? 16.345 -9.376 2.426 1.00 76.12 201 LEU A N 1
ATOM 1522 C CA . LEU A 1 201 ? 17.044 -9.653 1.161 1.00 76.12 201 LEU A CA 1
ATOM 1523 C C . LEU A 1 201 ? 17.718 -8.421 0.541 1.00 76.12 201 LEU A C 1
ATOM 1525 O O . LEU A 1 201 ? 18.557 -8.564 -0.346 1.00 76.12 201 LEU A O 1
ATOM 1529 N N . ARG A 1 202 ? 17.312 -7.215 0.950 1.00 66.25 202 ARG A N 1
ATOM 1530 C CA . ARG A 1 202 ? 17.918 -5.950 0.515 1.00 66.25 202 ARG A CA 1
ATOM 1531 C C . ARG A 1 202 ? 19.118 -5.542 1.387 1.00 66.25 202 ARG A C 1
ATOM 1533 O O . ARG A 1 202 ? 19.847 -4.640 0.982 1.00 66.25 202 ARG A O 1
ATOM 1540 N N . THR A 1 203 ? 19.304 -6.180 2.547 1.00 51.84 203 THR A N 1
ATOM 1541 C CA . THR A 1 203 ? 20.448 -5.968 3.455 1.00 51.84 203 THR A CA 1
ATOM 1542 C C . THR A 1 203 ? 21.565 -6.949 3.122 1.00 51.84 203 THR A C 1
ATOM 1544 O O . THR A 1 203 ? 22.739 -6.521 3.142 1.00 51.84 203 THR A O 1
#

InterPro domains:
  IPR005016 Serine incorporator/TMS membrane protein [PF03348] (1-202)
  IPR005016 Serine incorporator/TMS membrane protein [PTHR10383] (1-203)

Secondary structure (DSSP, 8-state):
-TT--TTTHHHHHHHHHHHHHHHHHHHHHHHHHHHHHHHHHHHHHHHHHHHTT--HHHHHHHHHHHHHHHHHHHHHHHHHHHHH--SSS-HHHHHHHHHHHHHHHHHHHHHH-HHHHHHHS-THHHHHHHHHHHHHHHHHHHHHHTTSPPTTS---------S-------S--HHHHHHHHHHHHHHHHHHHHHHHHHHHHT-